Protein AF-A0A6I6DJ26-F1 (afdb_monomer)

Sequence (325 aa):
MIMKINNKRDLFLKYKLFILSIILINDLFINIDSVLAYSWYEFSSSMSRSFNKVDIFSFSNLFILILIILTIAFIIYFLRREAVRQNLEARQAYKEFLKQQRIKRLPQAVEGQKRNWFRLKTELDIQWIPSSLADKYNKKDYYKGCVINISGGGLLFRSNELVTANEVEFYIELDGELMHLNGEVVRVEEEQENDDKKYLVGVKFINIKEVQRDYIISWITKSQREEVSNNKEELNEESEDNNEKTNKIEEFTANQETTNEKEDQDNLFRAEPIHFTGFKKDEQIQLKLDREGENVTIKGEVINSQEDDYGNLTITINITNPRKQ

Nearest PDB structures (foldseek):
  5vx6-assembly2_B  TM=7.934E-01  e=1.433E-05  Bacillus subtilis subsp. subtilis str. 168
  4rt0-assembly1_A  TM=7.198E-01  e=3.413E-05  Pseudomonas aeruginosa PAO1
  5kgo-assembly2_A  TM=6.522E-01  e=2.475E-03  Klebsiella pneumoniae

Mean predicted aligned error: 20.31 Å

Structure (mmCIF, N/CA/C/O backbone):
data_AF-A0A6I6DJ26-F1
#
_entry.id   AF-A0A6I6DJ26-F1
#
loop_
_atom_site.group_PDB
_atom_site.id
_atom_site.type_symbol
_atom_site.label_atom_id
_atom_site.label_alt_id
_atom_site.label_comp_id
_atom_site.label_asym_id
_atom_site.label_entity_id
_atom_site.label_seq_id
_atom_site.pdbx_PDB_ins_code
_atom_site.Cartn_x
_atom_site.Cartn_y
_atom_site.Cartn_z
_atom_site.occupancy
_atom_site.B_iso_or_equiv
_atom_site.auth_seq_id
_atom_site.auth_comp_id
_atom_site.auth_asym_id
_atom_site.auth_atom_id
_atom_site.pdbx_PDB_model_num
ATOM 1 N N . MET A 1 1 ? 40.492 -11.025 -5.279 1.00 39.12 1 MET A N 1
ATOM 2 C CA . MET A 1 1 ? 41.546 -10.192 -5.898 1.00 39.12 1 MET A CA 1
ATOM 3 C C . MET A 1 1 ? 41.415 -10.331 -7.413 1.00 39.12 1 MET A C 1
ATOM 5 O O . MET A 1 1 ? 41.951 -11.267 -7.983 1.00 39.12 1 MET A O 1
ATOM 9 N N . ILE A 1 2 ? 40.570 -9.507 -8.041 1.00 41.12 2 ILE A N 1
ATOM 10 C CA . ILE A 1 2 ? 40.214 -9.633 -9.465 1.00 41.12 2 ILE A CA 1
ATOM 11 C C . ILE A 1 2 ? 41.031 -8.617 -10.262 1.00 41.12 2 ILE A C 1
ATOM 13 O O . ILE A 1 2 ? 40.992 -7.416 -9.998 1.00 41.12 2 ILE A O 1
ATOM 17 N N . MET A 1 3 ? 41.804 -9.140 -11.209 1.00 39.12 3 MET A N 1
ATOM 18 C CA . MET A 1 3 ? 42.760 -8.422 -12.040 1.00 39.12 3 MET A CA 1
ATOM 19 C C . MET A 1 3 ? 42.011 -7.521 -13.038 1.00 39.12 3 MET A C 1
ATOM 21 O O . MET A 1 3 ? 41.439 -7.989 -14.020 1.00 39.12 3 MET A O 1
ATOM 25 N N . LYS A 1 4 ? 41.998 -6.210 -12.776 1.00 47.84 4 LYS A N 1
ATOM 26 C CA . LYS A 1 4 ? 41.500 -5.167 -13.688 1.00 47.84 4 LYS A CA 1
ATOM 27 C C . LYS A 1 4 ? 42.539 -4.977 -14.803 1.00 47.84 4 LYS A C 1
ATOM 29 O O . LYS A 1 4 ? 43.384 -4.087 -14.739 1.00 47.84 4 LYS A O 1
ATOM 34 N N . ILE A 1 5 ? 42.547 -5.878 -15.786 1.00 51.16 5 ILE A N 1
ATOM 35 C CA . ILE A 1 5 ? 43.464 -5.784 -16.927 1.00 51.16 5 ILE A CA 1
ATOM 36 C C . ILE A 1 5 ? 43.051 -4.593 -17.803 1.00 51.16 5 ILE A C 1
ATOM 38 O O . ILE A 1 5 ? 41.882 -4.325 -18.074 1.00 51.16 5 ILE A O 1
ATOM 42 N N . ASN A 1 6 ? 44.069 -3.820 -18.150 1.00 56.50 6 ASN A N 1
ATOM 43 C CA . ASN A 1 6 ? 44.033 -2.424 -18.541 1.00 56.50 6 ASN A CA 1
ATOM 44 C C . ASN A 1 6 ? 43.509 -2.235 -19.984 1.00 56.50 6 ASN A C 1
ATOM 46 O O . ASN A 1 6 ? 44.287 -2.110 -20.928 1.00 56.50 6 ASN A O 1
ATOM 50 N N . ASN A 1 7 ? 42.181 -2.181 -20.145 1.00 61.00 7 ASN A N 1
ATOM 51 C CA . ASN A 1 7 ? 41.477 -2.001 -21.430 1.00 61.00 7 ASN A CA 1
ATOM 52 C C . ASN A 1 7 ? 41.767 -0.643 -22.121 1.00 61.00 7 ASN A C 1
ATOM 54 O O . ASN A 1 7 ? 41.488 -0.449 -23.301 1.00 61.00 7 ASN A O 1
ATOM 58 N N . LYS A 1 8 ? 42.384 0.316 -21.414 1.00 64.81 8 LYS A N 1
ATOM 59 C CA . LYS A 1 8 ? 42.730 1.624 -21.993 1.00 64.81 8 LYS A CA 1
ATOM 60 C C . LYS A 1 8 ? 43.791 1.530 -23.095 1.00 64.81 8 LYS A C 1
ATOM 62 O O . LYS A 1 8 ? 43.763 2.335 -24.020 1.00 64.81 8 LYS A O 1
ATOM 67 N N . ARG A 1 9 ? 44.705 0.552 -23.029 1.00 70.94 9 ARG A N 1
ATOM 68 C CA . ARG A 1 9 ? 45.744 0.378 -24.060 1.00 70.94 9 ARG A CA 1
ATOM 69 C C . ARG A 1 9 ? 45.191 -0.191 -25.367 1.00 70.94 9 ARG A C 1
ATOM 71 O O . ARG A 1 9 ? 45.621 0.256 -26.425 1.00 70.94 9 ARG A O 1
ATOM 78 N N . ASP A 1 10 ? 44.221 -1.101 -25.297 1.00 75.06 10 ASP A N 1
ATOM 79 C CA . ASP A 1 10 ? 43.591 -1.687 -26.488 1.00 75.06 10 ASP A CA 1
ATOM 80 C C . ASP A 1 10 ? 42.675 -0.673 -27.195 1.00 75.06 10 ASP A C 1
ATOM 82 O O . ASP A 1 10 ? 42.717 -0.519 -28.415 1.00 75.06 10 ASP A O 1
ATOM 86 N N . LEU A 1 11 ? 41.935 0.128 -26.418 1.00 73.56 11 LEU A N 1
ATOM 87 C CA . LEU A 1 11 ? 41.121 1.222 -26.955 1.00 73.56 11 LEU A CA 1
ATOM 88 C C . LEU A 1 11 ? 41.979 2.283 -27.669 1.00 73.56 11 LEU A C 1
ATOM 90 O O . LEU A 1 11 ? 41.624 2.758 -28.746 1.00 73.56 11 LEU A O 1
ATOM 94 N N . PHE A 1 12 ? 43.141 2.619 -27.099 1.00 75.50 12 PHE A N 1
ATOM 95 C CA . PHE A 1 12 ? 44.068 3.588 -27.684 1.00 75.50 12 PHE A CA 1
ATOM 96 C C . PHE A 1 12 ? 44.714 3.080 -28.982 1.00 75.50 12 PHE A C 1
ATOM 98 O O . PHE A 1 12 ? 44.898 3.854 -29.923 1.00 75.50 12 PHE A O 1
ATOM 105 N N . LEU A 1 13 ? 45.024 1.779 -29.066 1.00 80.19 13 LEU A N 1
ATOM 106 C CA . LEU A 1 13 ? 45.569 1.173 -30.284 1.00 80.19 13 LEU A CA 1
ATOM 107 C C . LEU A 1 13 ? 44.531 1.159 -31.417 1.00 80.19 13 LEU A C 1
ATOM 109 O O . LEU A 1 13 ? 44.848 1.530 -32.546 1.00 80.19 13 LEU A O 1
ATOM 113 N N . LYS A 1 14 ? 43.279 0.802 -31.099 1.00 78.12 14 LYS A N 1
ATOM 114 C CA . LYS A 1 14 ? 42.151 0.821 -32.046 1.00 78.12 14 LYS A CA 1
ATOM 115 C C . LYS A 1 14 ? 41.868 2.231 -32.561 1.00 78.12 14 LYS A C 1
ATOM 117 O O . LYS A 1 14 ? 41.686 2.412 -33.761 1.00 78.12 14 LYS A O 1
ATOM 122 N N . TYR A 1 15 ? 41.918 3.233 -31.683 1.00 81.50 15 TYR A N 1
ATOM 123 C CA . TYR A 1 15 ? 41.747 4.635 -32.066 1.00 81.50 15 TYR A CA 1
ATOM 124 C C . TYR A 1 15 ? 42.868 5.128 -32.994 1.00 81.50 15 TYR A C 1
ATOM 126 O O . TYR A 1 15 ? 42.596 5.785 -33.997 1.00 81.50 15 TYR A O 1
ATOM 134 N N . LYS A 1 16 ? 44.127 4.748 -32.728 1.00 84.00 16 LYS A N 1
ATOM 135 C CA . LYS A 1 16 ? 45.255 5.072 -33.617 1.00 84.00 16 LYS A CA 1
ATOM 136 C C . LYS A 1 16 ? 45.132 4.418 -34.992 1.00 84.00 16 LYS A C 1
ATOM 138 O O . LYS A 1 16 ? 45.366 5.093 -35.987 1.00 84.00 16 LYS A O 1
ATOM 143 N N . LEU A 1 17 ? 44.751 3.142 -35.057 1.00 82.56 17 LEU A N 1
ATOM 144 C CA . LEU A 1 17 ? 44.537 2.446 -36.331 1.00 82.56 17 LEU A CA 1
ATOM 145 C C . LEU A 1 17 ? 43.376 3.059 -37.125 1.00 82.56 17 LEU A C 1
ATOM 147 O O . LEU A 1 17 ? 43.479 3.206 -38.339 1.00 82.56 17 LEU A O 1
ATOM 151 N N . PHE A 1 18 ? 42.312 3.481 -36.440 1.00 81.81 18 PHE A N 1
ATOM 152 C CA . PHE A 1 18 ? 41.184 4.164 -37.065 1.00 81.81 18 PHE A CA 1
ATOM 153 C C . PHE A 1 18 ? 41.586 5.524 -37.651 1.00 81.81 18 PHE A C 1
ATOM 155 O O . PHE A 1 18 ? 41.318 5.774 -38.824 1.00 81.81 18 PHE A O 1
ATOM 162 N N . ILE A 1 19 ? 42.310 6.359 -36.896 1.00 80.31 19 ILE A N 1
ATOM 163 C CA . ILE A 1 19 ? 42.839 7.633 -37.411 1.00 80.31 19 ILE A CA 1
ATOM 164 C C . ILE A 1 19 ? 43.766 7.394 -38.606 1.00 80.31 19 ILE A C 1
ATOM 166 O O . ILE A 1 19 ? 43.654 8.097 -39.603 1.00 80.31 19 ILE A O 1
ATOM 170 N N . LEU A 1 20 ? 44.639 6.384 -38.546 1.00 81.31 20 LEU A N 1
ATOM 171 C CA . LEU A 1 20 ? 45.543 6.071 -39.652 1.00 81.31 20 LEU A CA 1
ATOM 172 C C . LEU A 1 20 ? 44.771 5.636 -40.909 1.00 81.31 20 LEU A C 1
ATOM 174 O O . LEU A 1 20 ? 45.126 6.040 -42.011 1.00 81.31 20 LEU A O 1
ATOM 178 N N . SER A 1 21 ? 43.682 4.875 -40.745 1.00 79.50 21 SER A N 1
ATOM 179 C CA . SER A 1 21 ? 42.796 4.510 -41.855 1.00 79.50 21 SER A CA 1
ATOM 180 C C . SER A 1 21 ? 42.062 5.719 -42.435 1.00 79.50 21 SER A C 1
ATOM 182 O O . SER A 1 21 ? 41.965 5.830 -43.650 1.00 79.50 21 SER A O 1
ATOM 184 N N . ILE A 1 22 ? 41.622 6.663 -41.593 1.00 73.94 22 ILE A N 1
ATOM 185 C CA . ILE A 1 22 ? 40.993 7.904 -42.054 1.00 73.94 22 ILE A CA 1
ATOM 186 C C . ILE A 1 22 ? 42.003 8.760 -42.806 1.00 73.94 22 ILE A C 1
ATOM 188 O O . ILE A 1 22 ? 41.647 9.277 -43.850 1.00 73.94 22 ILE A O 1
ATOM 192 N N . ILE A 1 23 ? 43.245 8.890 -42.333 1.00 76.94 23 ILE A N 1
ATOM 193 C CA . ILE A 1 23 ? 44.285 9.663 -43.029 1.00 76.94 23 ILE A CA 1
ATOM 194 C C . ILE A 1 23 ? 44.605 9.027 -44.386 1.00 76.94 23 ILE A C 1
ATOM 196 O O . ILE A 1 23 ? 44.619 9.731 -45.388 1.00 76.94 23 ILE A O 1
ATOM 200 N N . LEU A 1 24 ? 44.756 7.699 -44.449 1.00 74.62 24 LEU A N 1
ATOM 201 C CA . LEU A 1 24 ? 44.971 6.988 -45.715 1.00 74.62 24 LEU A CA 1
ATOM 202 C C . LEU A 1 24 ? 43.787 7.131 -46.680 1.00 74.62 24 LEU A C 1
ATOM 204 O O . LEU A 1 24 ? 43.987 7.248 -47.885 1.00 74.62 24 LEU A O 1
ATOM 208 N N . ILE A 1 25 ? 42.556 7.136 -46.162 1.00 70.56 25 ILE A N 1
ATOM 209 C CA . ILE A 1 25 ? 41.350 7.388 -46.955 1.00 70.56 25 ILE A CA 1
ATOM 210 C C . ILE A 1 25 ? 41.308 8.858 -47.390 1.00 70.56 25 ILE A C 1
ATOM 212 O O . ILE A 1 25 ? 41.000 9.129 -48.539 1.00 70.56 25 ILE A O 1
ATOM 216 N N . ASN A 1 26 ? 41.660 9.814 -46.534 1.00 67.00 26 ASN A N 1
ATOM 217 C CA . ASN A 1 26 ? 41.593 11.238 -46.853 1.00 67.00 26 ASN A CA 1
ATOM 218 C C . ASN A 1 26 ? 42.675 11.652 -47.862 1.00 67.00 26 ASN A C 1
ATOM 220 O O . ASN A 1 26 ? 42.378 12.420 -48.763 1.00 67.00 26 ASN A O 1
ATOM 224 N N . ASP A 1 27 ? 43.878 11.076 -47.812 1.00 66.25 27 ASP A N 1
ATOM 225 C CA . ASP A 1 27 ? 44.889 11.260 -48.869 1.00 66.25 27 ASP A CA 1
ATOM 226 C C . ASP A 1 27 ? 44.443 10.645 -50.207 1.00 66.25 27 ASP A C 1
ATOM 228 O O . ASP A 1 27 ? 44.782 11.154 -51.282 1.00 66.25 27 ASP A O 1
ATOM 232 N N . LEU A 1 28 ? 43.623 9.587 -50.154 1.00 62.88 28 LEU A N 1
ATOM 233 C CA . LEU A 1 28 ? 42.937 9.055 -51.328 1.00 62.88 28 LEU A CA 1
ATOM 234 C C . LEU A 1 28 ? 41.843 10.026 -51.812 1.00 62.88 28 LEU A C 1
ATOM 236 O O . LEU A 1 28 ? 41.725 10.240 -53.011 1.00 62.88 28 LEU A O 1
ATOM 240 N N . PHE A 1 29 ? 41.076 10.638 -50.901 1.00 56.69 29 PHE A N 1
ATOM 241 C CA . PHE A 1 29 ? 39.917 11.486 -51.212 1.00 56.69 29 PHE A CA 1
ATOM 242 C C . PHE A 1 29 ? 40.253 12.942 -51.587 1.00 56.69 29 PHE A C 1
ATOM 244 O O . PHE A 1 29 ? 39.582 13.523 -52.436 1.00 56.69 29 PHE A O 1
ATOM 251 N N . ILE A 1 30 ? 41.326 13.525 -51.055 1.00 56.94 30 ILE A N 1
ATOM 252 C CA . ILE A 1 30 ? 41.768 14.892 -51.386 1.00 56.94 30 ILE A CA 1
ATOM 253 C C . ILE A 1 30 ? 42.298 14.965 -52.832 1.00 56.94 30 ILE A C 1
ATOM 255 O O . ILE A 1 30 ? 42.229 16.014 -53.467 1.00 56.94 30 ILE A O 1
ATOM 259 N N . ASN A 1 31 ? 42.729 13.835 -53.404 1.00 54.38 31 ASN A N 1
ATOM 260 C CA . ASN A 1 31 ? 43.007 13.711 -54.840 1.00 54.38 31 ASN A CA 1
ATOM 261 C C . ASN A 1 31 ? 41.785 13.302 -55.679 1.00 54.38 31 ASN A C 1
ATOM 263 O O . ASN A 1 31 ? 41.865 13.281 -56.902 1.00 54.38 31 ASN A O 1
ATOM 267 N N . ILE A 1 32 ? 40.657 12.958 -55.057 1.00 54.34 32 ILE A N 1
ATOM 268 C CA . ILE A 1 32 ? 39.459 12.475 -55.748 1.00 54.34 32 ILE A CA 1
ATOM 269 C C . ILE A 1 32 ? 38.572 13.639 -56.192 1.00 54.34 32 ILE A C 1
ATOM 271 O O . ILE A 1 32 ? 38.007 13.540 -57.268 1.00 54.34 32 ILE A O 1
ATOM 275 N N . ASP A 1 33 ? 38.499 14.776 -55.497 1.00 54.50 33 ASP A N 1
ATOM 276 C CA . ASP A 1 33 ? 37.614 15.874 -55.939 1.00 54.50 33 ASP A CA 1
ATOM 277 C C . ASP A 1 33 ? 38.071 16.549 -57.250 1.00 54.50 33 ASP A C 1
ATOM 279 O O . ASP A 1 33 ? 37.245 16.916 -58.088 1.00 54.50 33 ASP A O 1
ATOM 283 N N . SER A 1 34 ? 39.382 16.629 -57.502 1.00 55.88 34 SER A N 1
ATOM 284 C CA . SER A 1 34 ? 39.931 17.097 -58.786 1.00 55.88 34 SER A CA 1
ATOM 285 C C . SER A 1 34 ? 39.928 16.014 -59.878 1.00 55.88 34 SER A C 1
ATOM 287 O O . SER A 1 34 ? 39.887 16.342 -61.065 1.00 55.88 34 SER A O 1
ATOM 289 N N . VAL A 1 35 ? 39.889 14.728 -59.504 1.00 53.53 35 VAL A N 1
ATOM 290 C CA . VAL A 1 35 ? 39.820 13.579 -60.428 1.00 53.53 35 VAL A CA 1
ATOM 291 C C . VAL A 1 35 ? 38.373 13.156 -60.740 1.00 53.53 35 VAL A C 1
ATOM 293 O O . VAL A 1 35 ? 38.109 12.647 -61.823 1.00 53.53 35 VAL A O 1
ATOM 296 N N . LEU A 1 36 ? 37.388 13.392 -59.870 1.00 53.72 36 LEU A N 1
ATOM 297 C CA . LEU A 1 36 ? 35.983 13.004 -60.073 1.00 53.72 36 LEU A CA 1
ATOM 298 C C . LEU A 1 36 ? 35.230 13.944 -61.011 1.00 53.72 36 LEU A C 1
ATOM 300 O O . LEU A 1 36 ? 34.408 13.476 -61.800 1.00 53.72 36 LEU A O 1
ATOM 304 N N . ALA A 1 37 ? 35.539 15.242 -60.984 1.00 55.75 37 ALA A N 1
ATOM 305 C CA . ALA A 1 37 ? 34.934 16.200 -61.908 1.00 55.75 37 ALA A CA 1
ATOM 306 C C . ALA A 1 37 ? 35.407 15.978 -63.359 1.00 55.75 37 ALA A C 1
ATOM 308 O O . ALA A 1 37 ? 34.611 16.103 -64.289 1.00 55.75 37 ALA A O 1
ATOM 309 N N . TYR A 1 38 ? 36.669 15.569 -63.552 1.00 53.88 38 TYR A N 1
ATOM 310 C CA . TYR A 1 38 ? 37.190 15.146 -64.858 1.00 53.88 38 TYR A CA 1
ATOM 311 C C . TYR A 1 38 ? 36.801 13.699 -65.215 1.00 53.88 38 TYR A C 1
ATOM 313 O O . TYR A 1 38 ? 36.563 13.404 -66.385 1.00 53.88 38 TYR A O 1
ATOM 321 N N . SER A 1 39 ? 36.642 12.801 -64.235 1.00 66.06 39 SER A N 1
ATOM 322 C CA . SER A 1 39 ? 36.359 11.394 -64.525 1.00 66.06 39 SER A CA 1
ATOM 323 C C . SER A 1 39 ? 34.893 11.077 -64.764 1.00 66.06 39 SER A C 1
ATOM 325 O O . SER A 1 39 ? 34.663 10.139 -65.501 1.00 66.06 39 SER A O 1
ATOM 327 N N . TRP A 1 40 ? 33.882 11.797 -64.255 1.00 74.50 40 TRP A N 1
ATOM 328 C CA . TRP A 1 40 ? 32.495 11.362 -64.514 1.00 74.50 40 TRP A CA 1
ATOM 329 C C . TRP A 1 40 ? 32.084 11.505 -65.985 1.00 74.50 40 TRP A C 1
ATOM 331 O O . TRP A 1 40 ? 31.429 10.616 -66.529 1.00 74.50 40 TRP A O 1
ATOM 341 N N . TYR A 1 41 ? 32.483 12.580 -66.669 1.00 77.81 41 TYR A N 1
ATOM 342 C CA . TYR A 1 41 ? 32.214 12.731 -68.104 1.00 77.81 41 TYR A CA 1
ATOM 343 C C . TYR A 1 41 ? 33.030 11.733 -68.940 1.00 77.81 41 TYR A C 1
ATOM 345 O O . TYR A 1 41 ? 32.486 11.094 -69.839 1.00 77.81 41 TYR A O 1
ATOM 353 N N . GLU A 1 42 ? 34.308 11.516 -68.624 1.00 73.06 42 GLU A N 1
ATOM 354 C CA . GLU A 1 42 ? 35.144 10.519 -69.311 1.00 73.06 42 GLU A CA 1
ATOM 355 C C . GLU A 1 42 ? 34.721 9.076 -69.002 1.00 73.06 42 GLU A C 1
ATOM 357 O O . GLU A 1 42 ? 34.704 8.225 -69.885 1.00 73.06 42 GLU A O 1
ATOM 362 N N . PHE A 1 43 ? 34.293 8.795 -67.777 1.00 73.19 43 PHE A N 1
ATOM 363 C CA . PHE A 1 43 ? 33.755 7.514 -67.334 1.00 73.19 43 PHE A CA 1
ATOM 364 C C . PHE A 1 43 ? 32.395 7.248 -67.964 1.00 73.19 43 PHE A C 1
ATOM 366 O O . PHE A 1 43 ? 32.210 6.198 -68.557 1.00 73.19 43 PHE A O 1
ATOM 373 N N . SER A 1 44 ? 31.449 8.188 -67.906 1.00 79.25 44 SER A N 1
ATOM 374 C CA . SER A 1 44 ? 30.127 8.016 -68.524 1.00 79.25 44 SER A CA 1
ATOM 375 C C . SER A 1 44 ? 30.209 7.955 -70.049 1.00 79.25 44 SER A C 1
ATOM 377 O O . SER A 1 44 ? 29.500 7.156 -70.658 1.00 79.25 44 SER A O 1
ATOM 379 N N . SER A 1 45 ? 31.104 8.722 -70.684 1.00 77.12 45 SER A N 1
ATOM 380 C CA . SER A 1 45 ? 31.316 8.658 -72.134 1.00 77.12 45 SER A CA 1
ATOM 381 C C . SER A 1 45 ? 32.113 7.424 -72.563 1.00 77.12 45 SER A C 1
ATOM 383 O O . SER A 1 45 ? 31.786 6.845 -73.596 1.00 77.12 45 SER A O 1
ATOM 385 N N . SER A 1 46 ? 33.099 6.957 -71.788 1.00 69.25 46 SER A N 1
ATOM 386 C CA . SER A 1 46 ? 33.787 5.681 -72.045 1.00 69.25 46 SER A CA 1
ATOM 387 C C . SER A 1 46 ? 32.886 4.481 -71.763 1.00 69.25 46 SER A C 1
ATOM 389 O O . SER A 1 46 ? 32.899 3.543 -72.554 1.00 69.25 46 SER A O 1
ATOM 391 N N . MET A 1 47 ? 32.037 4.534 -70.732 1.00 72.38 47 MET A N 1
ATOM 392 C CA . MET A 1 47 ? 30.952 3.579 -70.493 1.00 72.38 47 MET A CA 1
ATOM 393 C C . MET A 1 47 ? 29.979 3.591 -71.665 1.00 72.38 47 MET A C 1
ATOM 395 O O . MET A 1 47 ? 29.751 2.546 -72.249 1.00 72.38 47 MET A O 1
ATOM 399 N N . SER A 1 48 ? 29.470 4.750 -72.090 1.00 74.81 48 SER A N 1
ATOM 400 C CA . SER A 1 48 ? 28.547 4.872 -73.230 1.00 74.81 48 SER A CA 1
ATOM 401 C C . SER A 1 48 ? 29.159 4.363 -74.544 1.00 74.81 48 SER A C 1
ATOM 403 O O . SER A 1 48 ? 28.525 3.609 -75.279 1.00 74.81 48 SER A O 1
ATOM 405 N N . ARG A 1 49 ? 30.433 4.679 -74.824 1.00 72.94 49 ARG A N 1
ATOM 406 C CA . ARG A 1 49 ? 31.162 4.137 -75.987 1.00 72.94 49 ARG A CA 1
ATOM 407 C C . ARG A 1 49 ? 31.420 2.639 -75.868 1.00 72.94 49 ARG A C 1
ATOM 409 O O . ARG A 1 49 ? 31.357 1.945 -76.879 1.00 72.94 49 ARG A O 1
ATOM 416 N N . SER A 1 50 ? 31.701 2.146 -74.664 1.00 65.25 50 SER A N 1
ATOM 417 C CA . SER A 1 50 ? 31.852 0.714 -74.411 1.00 65.25 50 SER A CA 1
ATOM 418 C C . SER A 1 50 ? 30.516 0.008 -74.616 1.00 65.25 50 SER A C 1
ATOM 420 O O . SER A 1 50 ? 30.499 -0.982 -75.330 1.00 65.25 50 SER A O 1
ATOM 422 N N . PHE A 1 51 ? 29.406 0.581 -74.130 1.00 67.00 51 PHE A N 1
ATOM 423 C CA . PHE A 1 51 ? 28.028 0.095 -74.274 1.00 67.00 51 PHE A CA 1
ATOM 424 C C . PHE A 1 51 ? 27.431 0.215 -75.688 1.00 67.00 51 PHE A C 1
ATOM 426 O O . PHE A 1 51 ? 26.427 -0.431 -75.973 1.00 67.00 51 PHE A O 1
ATOM 433 N N . ASN A 1 52 ? 28.053 0.973 -76.595 1.00 70.44 52 ASN A N 1
ATOM 434 C CA . ASN A 1 52 ? 27.643 1.058 -78.004 1.00 70.44 52 ASN A CA 1
ATOM 435 C C . ASN A 1 52 ? 28.400 0.092 -78.939 1.00 70.44 52 ASN A C 1
ATOM 437 O O . ASN A 1 52 ? 28.067 0.012 -80.121 1.00 70.44 52 ASN A O 1
ATOM 441 N N . LYS A 1 53 ? 29.412 -0.650 -78.460 1.00 65.88 53 LYS A N 1
ATOM 442 C CA . LYS A 1 53 ? 30.088 -1.688 -79.264 1.00 65.88 53 LYS A CA 1
ATOM 443 C C . LYS A 1 53 ? 29.378 -3.033 -79.107 1.00 65.88 53 LYS A C 1
ATOM 445 O O . LYS A 1 53 ? 29.262 -3.527 -78.000 1.00 65.88 53 LYS A O 1
ATOM 450 N N . VAL A 1 54 ? 28.988 -3.654 -80.219 1.00 61.28 54 VAL A N 1
ATOM 451 C CA . VAL A 1 54 ? 28.094 -4.832 -80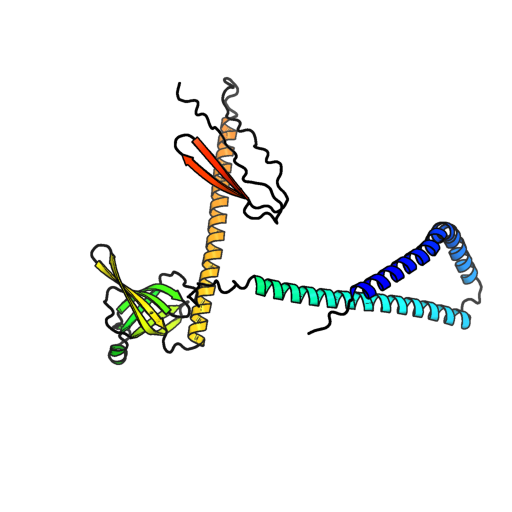.354 1.00 61.28 54 VAL A CA 1
ATOM 452 C C . VAL A 1 54 ? 28.451 -6.086 -79.505 1.00 61.28 54 VAL A C 1
ATOM 454 O O . VAL A 1 54 ? 27.632 -6.991 -79.406 1.00 61.28 54 VAL A O 1
ATOM 457 N N . ASP A 1 55 ? 29.576 -6.116 -78.779 1.00 65.69 55 ASP A N 1
ATOM 458 C CA . ASP A 1 55 ? 30.062 -7.278 -78.009 1.00 65.69 55 ASP A CA 1
ATOM 459 C C . ASP A 1 55 ? 30.077 -7.113 -76.466 1.00 65.69 55 ASP A C 1
ATOM 461 O O . ASP A 1 55 ? 30.703 -7.910 -75.758 1.00 65.69 55 ASP A O 1
ATOM 465 N N . ILE A 1 56 ? 29.400 -6.112 -75.879 1.00 61.31 56 ILE A N 1
ATOM 466 C CA . ILE A 1 56 ? 29.412 -5.929 -74.402 1.00 61.31 56 ILE A CA 1
ATOM 467 C C . ILE A 1 56 ? 28.816 -7.123 -73.658 1.00 61.31 56 ILE A C 1
ATOM 469 O O . ILE A 1 56 ? 29.264 -7.444 -72.559 1.00 61.31 56 ILE A O 1
ATOM 473 N N . PHE A 1 57 ? 27.858 -7.816 -74.269 1.00 62.56 57 PHE A N 1
ATOM 474 C CA . PHE A 1 57 ? 27.224 -9.005 -73.701 1.00 62.56 57 PHE A CA 1
ATOM 475 C C . PHE A 1 57 ? 28.030 -10.289 -73.917 1.00 62.56 57 PHE A C 1
ATOM 477 O O . PHE A 1 57 ? 27.479 -11.387 -73.836 1.00 62.56 57 PHE A O 1
ATOM 484 N N . SER A 1 58 ? 29.340 -10.187 -74.162 1.00 77.88 58 SER A N 1
ATOM 485 C CA . SER A 1 58 ? 30.200 -11.357 -74.032 1.00 77.88 58 SER A CA 1
ATOM 486 C C . SER A 1 58 ? 30.084 -11.930 -72.612 1.00 77.88 58 SER A C 1
ATOM 488 O O . SER A 1 58 ? 30.004 -11.204 -71.615 1.00 77.88 58 SER A O 1
ATOM 490 N N . PHE A 1 59 ? 30.063 -13.257 -72.519 1.00 76.56 59 PHE A N 1
ATOM 491 C CA . PHE A 1 59 ? 29.848 -13.974 -71.261 1.00 76.56 59 PHE A CA 1
ATOM 492 C C . PHE A 1 59 ? 30.852 -13.560 -70.165 1.00 76.56 59 PHE A C 1
ATOM 494 O O . PHE A 1 59 ? 30.494 -13.447 -68.993 1.00 76.56 59 PHE A O 1
ATOM 501 N N . SER A 1 60 ? 32.091 -13.243 -70.556 1.00 81.94 60 SER A N 1
ATOM 502 C CA . SER A 1 60 ? 33.155 -12.781 -69.658 1.00 81.94 60 SER A CA 1
ATOM 503 C C . SER A 1 60 ? 32.844 -11.434 -68.999 1.00 81.94 60 SER A C 1
ATOM 505 O O . SER A 1 60 ? 33.051 -11.273 -67.798 1.00 81.94 60 SER A O 1
ATOM 507 N N . ASN A 1 61 ? 32.305 -10.474 -69.753 1.00 78.38 61 ASN A N 1
ATOM 508 C CA . ASN A 1 61 ? 31.975 -9.148 -69.223 1.00 78.38 61 ASN A CA 1
ATOM 509 C C . ASN A 1 61 ? 30.768 -9.204 -68.280 1.00 78.38 61 ASN A C 1
ATOM 511 O O . ASN A 1 61 ? 30.750 -8.536 -67.244 1.00 78.38 61 ASN A O 1
ATOM 515 N N . LEU A 1 62 ? 29.784 -10.049 -68.600 1.00 82.62 62 LEU A N 1
ATOM 516 C CA . LEU A 1 62 ? 28.617 -10.277 -67.749 1.00 82.62 62 LEU A CA 1
ATOM 517 C C . LEU A 1 62 ? 29.016 -10.904 -66.405 1.00 82.62 62 LEU A C 1
ATOM 519 O O . LEU A 1 62 ? 28.514 -10.494 -65.359 1.00 82.62 62 LEU A O 1
ATOM 523 N N . PHE A 1 63 ? 29.971 -11.836 -66.415 1.00 81.44 63 PHE A N 1
ATOM 524 C CA . PHE A 1 63 ? 30.499 -12.435 -65.191 1.00 81.44 63 PHE A CA 1
ATOM 525 C C . PHE A 1 63 ? 31.189 -11.405 -64.282 1.00 81.44 63 PHE A C 1
ATOM 527 O O . PHE A 1 63 ? 30.948 -11.385 -63.075 1.00 81.44 63 PHE A O 1
ATOM 534 N N . ILE A 1 64 ? 31.993 -10.503 -64.856 1.00 84.06 64 ILE A N 1
ATOM 535 C CA . ILE A 1 64 ? 32.656 -9.426 -64.104 1.00 84.06 64 ILE A CA 1
ATOM 536 C C . ILE A 1 64 ? 31.622 -8.482 -63.473 1.00 84.06 64 ILE A C 1
ATOM 538 O O . ILE A 1 64 ? 31.747 -8.128 -62.301 1.00 84.06 64 ILE A O 1
ATOM 542 N N . LEU A 1 65 ? 30.570 -8.114 -64.209 1.00 83.62 65 LEU A N 1
ATOM 543 C CA . LEU A 1 65 ? 29.502 -7.255 -63.692 1.00 83.62 65 LEU A CA 1
ATOM 544 C C . LEU A 1 65 ? 28.742 -7.914 -62.530 1.00 83.62 65 LEU A C 1
ATOM 546 O O . LEU A 1 65 ? 28.480 -7.260 -61.520 1.00 83.62 65 LEU A O 1
ATOM 550 N N . ILE A 1 66 ? 28.449 -9.215 -62.626 1.00 89.31 66 ILE A N 1
ATOM 551 C CA . ILE A 1 66 ? 27.838 -9.974 -61.524 1.00 89.31 66 ILE A CA 1
ATOM 552 C C . ILE A 1 66 ? 28.755 -9.982 -60.296 1.00 89.31 66 ILE A C 1
ATOM 554 O O . ILE A 1 66 ? 28.274 -9.756 -59.185 1.00 89.31 66 ILE A O 1
ATOM 558 N N . LEU A 1 67 ? 30.066 -10.183 -60.474 1.00 88.12 67 LEU A N 1
ATOM 559 C CA . LEU A 1 67 ? 31.020 -10.129 -59.363 1.00 88.12 67 LEU A CA 1
ATOM 560 C C . LEU A 1 67 ? 31.027 -8.757 -58.679 1.00 88.12 67 LEU A C 1
ATOM 562 O O . LEU A 1 67 ? 31.022 -8.703 -57.452 1.00 88.12 67 LEU A O 1
ATOM 566 N N . ILE A 1 68 ? 30.974 -7.661 -59.440 1.00 89.31 68 ILE A N 1
ATOM 567 C CA . ILE A 1 68 ? 30.906 -6.301 -58.881 1.00 89.31 68 ILE A CA 1
ATOM 568 C C . ILE A 1 68 ? 29.602 -6.087 -58.095 1.00 89.31 68 ILE A C 1
ATOM 570 O O . ILE A 1 68 ? 29.617 -5.535 -56.997 1.00 89.31 68 ILE A O 1
ATOM 574 N N . ILE A 1 69 ? 28.461 -6.554 -58.606 1.00 93.62 69 ILE A N 1
ATOM 575 C CA . ILE A 1 69 ? 27.185 -6.442 -57.880 1.00 93.62 69 ILE A CA 1
ATOM 576 C C . ILE A 1 69 ? 27.226 -7.254 -56.579 1.00 93.62 69 ILE A C 1
ATOM 578 O O . ILE A 1 69 ? 26.768 -6.777 -55.538 1.00 93.62 69 ILE A O 1
ATOM 582 N N . LEU A 1 70 ? 27.810 -8.455 -56.608 1.00 94.50 70 LEU A N 1
ATOM 583 C CA . LEU A 1 70 ? 27.950 -9.302 -55.424 1.00 94.50 70 LEU A CA 1
ATOM 584 C C . LEU A 1 70 ? 28.873 -8.683 -54.370 1.00 94.50 70 LEU A C 1
ATOM 586 O O . LEU A 1 70 ? 28.555 -8.756 -53.182 1.00 94.50 70 LEU A O 1
ATOM 590 N N . THR A 1 71 ? 29.975 -8.037 -54.766 1.00 92.12 71 THR A N 1
ATOM 591 C CA . THR A 1 71 ? 30.863 -7.357 -53.810 1.00 92.12 71 THR A CA 1
ATOM 592 C C . THR A 1 71 ? 30.175 -6.156 -53.167 1.00 92.12 71 THR A C 1
ATOM 594 O O . THR A 1 71 ? 30.241 -6.006 -51.947 1.00 92.12 71 THR A O 1
ATOM 597 N N . ILE A 1 72 ? 29.433 -5.356 -53.939 1.00 94.12 72 ILE A N 1
ATOM 598 C CA . ILE A 1 72 ? 28.641 -4.236 -53.406 1.00 94.12 72 ILE A CA 1
ATOM 599 C C . ILE A 1 72 ? 27.568 -4.746 -52.433 1.00 94.12 72 ILE A C 1
ATOM 601 O O . ILE A 1 72 ? 27.440 -4.226 -51.322 1.00 94.12 72 ILE A O 1
ATOM 605 N N . ALA A 1 73 ? 26.828 -5.795 -52.802 1.00 94.88 73 ALA A N 1
ATOM 606 C CA . ALA A 1 73 ? 25.815 -6.396 -51.936 1.00 94.88 73 ALA A CA 1
ATOM 607 C C . ALA A 1 73 ? 26.423 -6.940 -50.631 1.00 94.88 73 ALA A C 1
ATOM 609 O O . ALA A 1 73 ? 25.849 -6.755 -49.554 1.00 94.88 73 ALA A O 1
ATOM 610 N N . PHE A 1 74 ? 27.608 -7.553 -50.708 1.00 96.38 74 PHE A N 1
ATOM 611 C CA . PHE A 1 74 ? 28.343 -8.046 -49.546 1.00 96.38 74 PHE A CA 1
ATOM 612 C C . PHE A 1 74 ? 28.767 -6.911 -48.603 1.00 96.38 74 PHE A C 1
ATOM 614 O O . PHE A 1 74 ? 28.599 -7.030 -47.387 1.00 96.38 74 PHE A O 1
ATOM 621 N N . ILE A 1 75 ? 29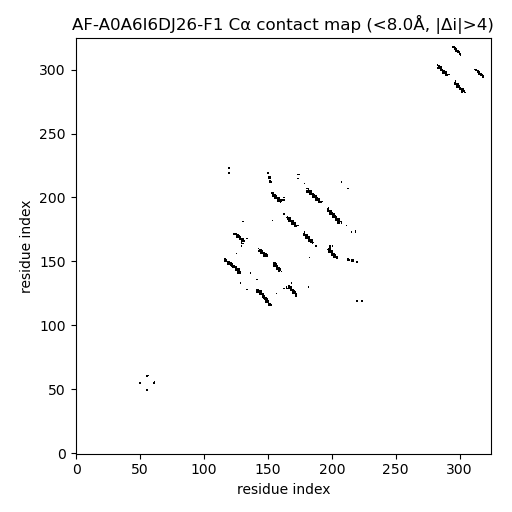.239 -5.785 -49.147 1.00 94.50 75 ILE A N 1
ATOM 622 C CA . ILE A 1 75 ? 29.590 -4.592 -48.362 1.00 94.50 75 ILE A CA 1
ATOM 623 C C . ILE A 1 75 ? 28.350 -4.032 -47.651 1.00 94.50 75 ILE A C 1
ATOM 625 O O . ILE A 1 75 ? 28.389 -3.804 -46.441 1.00 94.50 75 ILE A O 1
ATOM 629 N N . ILE A 1 76 ? 27.222 -3.873 -48.356 1.00 95.69 76 ILE A N 1
ATOM 630 C CA . ILE A 1 76 ? 25.963 -3.386 -47.761 1.00 95.69 76 ILE A CA 1
ATOM 631 C C . ILE A 1 76 ? 25.485 -4.325 -46.647 1.00 95.69 76 ILE A C 1
ATOM 633 O O . ILE A 1 76 ? 25.075 -3.867 -45.577 1.00 95.69 76 ILE A O 1
ATOM 637 N N . TYR A 1 77 ? 25.552 -5.638 -46.878 1.00 97.00 77 TYR A N 1
ATOM 638 C CA . TYR A 1 77 ? 25.210 -6.642 -45.875 1.00 97.00 77 TYR A CA 1
ATOM 639 C C . TYR A 1 77 ? 26.085 -6.510 -44.623 1.00 97.00 77 TYR A C 1
ATOM 641 O O . TYR A 1 77 ? 25.565 -6.521 -43.505 1.00 97.00 77 TYR A O 1
ATOM 649 N N . PHE A 1 78 ? 27.396 -6.331 -44.797 1.00 95.06 78 PHE A N 1
ATOM 650 C CA . PHE A 1 78 ? 28.333 -6.180 -43.688 1.00 95.06 78 PHE A CA 1
ATOM 651 C C . PHE A 1 78 ? 28.060 -4.910 -42.869 1.00 95.06 78 PHE A C 1
ATOM 653 O O . PHE A 1 78 ? 27.952 -4.984 -41.644 1.00 95.06 78 PHE A O 1
ATOM 660 N N . LEU A 1 79 ? 27.843 -3.769 -43.533 1.00 89.88 79 LEU A N 1
ATOM 661 C CA . LEU A 1 79 ? 27.498 -2.507 -42.867 1.00 89.88 79 LEU A CA 1
ATOM 662 C C . LEU A 1 79 ? 26.179 -2.609 -42.090 1.00 89.88 79 LEU A C 1
ATOM 664 O O . LEU A 1 79 ? 26.101 -2.195 -40.932 1.00 89.88 79 LEU A O 1
ATOM 668 N N . ARG A 1 80 ? 25.143 -3.218 -42.688 1.00 93.12 80 ARG A N 1
ATOM 669 C CA . ARG A 1 80 ? 23.862 -3.447 -42.000 1.00 93.12 80 ARG A CA 1
ATOM 670 C C . ARG A 1 80 ? 24.021 -4.359 -40.790 1.00 93.12 80 ARG A C 1
ATOM 672 O O . ARG A 1 80 ? 23.419 -4.096 -39.751 1.00 93.12 80 ARG A O 1
ATOM 679 N N . ARG A 1 81 ? 24.825 -5.418 -40.906 1.00 92.75 81 ARG A N 1
ATOM 680 C CA . ARG A 1 81 ? 25.068 -6.363 -39.812 1.00 92.75 81 ARG A CA 1
ATOM 681 C C . ARG A 1 81 ? 25.696 -5.674 -38.600 1.00 92.75 81 ARG A C 1
ATOM 683 O O . ARG A 1 81 ? 25.279 -5.950 -37.475 1.00 92.75 81 ARG A O 1
ATOM 690 N N . GLU A 1 82 ? 26.642 -4.767 -38.822 1.00 87.75 82 GLU A N 1
ATOM 691 C CA . GLU A 1 82 ? 27.298 -4.040 -37.734 1.00 87.75 82 GLU A CA 1
ATOM 692 C C . GLU A 1 82 ? 26.373 -2.990 -37.096 1.00 87.75 82 GLU A C 1
ATOM 694 O O . GLU A 1 82 ? 26.275 -2.911 -35.871 1.00 87.75 82 GLU A O 1
ATOM 699 N N . ALA A 1 83 ? 25.585 -2.272 -37.903 1.00 87.50 83 ALA A N 1
ATOM 700 C CA . ALA A 1 83 ? 24.583 -1.334 -37.393 1.00 87.50 83 ALA A CA 1
ATOM 701 C C . ALA A 1 83 ? 23.520 -2.027 -36.516 1.00 87.50 83 ALA A C 1
ATOM 703 O O . ALA A 1 83 ? 23.095 -1.492 -35.490 1.00 87.50 83 ALA A O 1
ATOM 704 N N . VAL A 1 84 ? 23.090 -3.241 -36.879 1.00 92.12 84 VAL A N 1
ATOM 705 C CA . VAL A 1 84 ? 22.147 -4.025 -36.061 1.00 92.12 84 VAL A CA 1
ATOM 706 C C . VAL A 1 84 ? 22.767 -4.417 -34.718 1.00 92.12 84 VAL A C 1
ATOM 708 O O . VAL A 1 84 ? 22.085 -4.336 -33.696 1.00 92.12 84 VAL A O 1
ATOM 711 N N . ARG A 1 85 ? 24.052 -4.794 -34.692 1.00 87.19 85 ARG A N 1
ATOM 712 C CA . ARG A 1 85 ? 24.758 -5.126 -33.443 1.00 87.19 85 ARG A CA 1
ATOM 713 C C . ARG A 1 85 ? 24.809 -3.942 -32.481 1.00 87.19 85 ARG A C 1
ATOM 715 O O . ARG A 1 85 ? 24.397 -4.095 -31.334 1.00 87.19 85 ARG A O 1
ATOM 722 N N . GLN A 1 86 ? 25.191 -2.760 -32.963 1.00 86.00 86 GLN A N 1
ATOM 723 C CA . GLN A 1 86 ? 25.240 -1.548 -32.134 1.00 86.00 86 GLN A CA 1
ATOM 724 C C . GLN A 1 86 ? 23.863 -1.185 -31.554 1.00 86.00 86 GLN A C 1
ATOM 726 O O . GLN A 1 86 ? 23.742 -0.840 -30.379 1.00 86.00 86 GLN A O 1
ATOM 731 N N . ASN A 1 87 ? 22.796 -1.340 -32.344 1.00 88.00 87 ASN A N 1
ATOM 732 C CA . ASN A 1 87 ? 21.430 -1.092 -31.879 1.00 88.00 87 ASN A CA 1
ATOM 733 C C . ASN A 1 87 ? 20.975 -2.071 -30.784 1.00 88.00 87 ASN A C 1
ATOM 735 O O . ASN A 1 87 ? 20.200 -1.696 -29.902 1.00 88.00 87 ASN A O 1
ATOM 739 N N . LEU A 1 88 ? 21.428 -3.326 -30.821 1.00 89.75 88 LEU A N 1
ATOM 740 C CA . LEU A 1 88 ? 21.108 -4.308 -29.782 1.00 89.75 88 LEU A CA 1
ATOM 741 C C . LEU A 1 88 ? 21.817 -3.981 -28.465 1.00 89.75 88 LEU A C 1
ATOM 743 O O . LEU A 1 88 ? 21.173 -4.017 -27.415 1.00 89.75 88 LEU A O 1
ATOM 747 N N . GLU A 1 89 ? 23.094 -3.609 -28.523 1.00 92.38 89 GLU A N 1
ATOM 748 C CA . GLU A 1 89 ? 23.860 -3.189 -27.345 1.00 92.38 89 GLU A CA 1
ATOM 749 C C . GLU A 1 89 ? 23.273 -1.918 -26.724 1.00 92.38 89 GLU A C 1
ATOM 751 O O . GLU A 1 89 ? 23.036 -1.881 -25.517 1.00 92.38 89 GLU A O 1
ATOM 756 N N . ALA A 1 90 ? 22.915 -0.919 -27.539 1.00 89.38 90 ALA A N 1
ATOM 757 C CA . ALA A 1 90 ? 22.247 0.293 -27.066 1.00 89.38 90 ALA A CA 1
ATOM 758 C C . ALA A 1 90 ? 20.905 -0.015 -26.379 1.00 89.38 90 ALA A C 1
ATOM 760 O O . ALA A 1 90 ? 20.600 0.536 -25.321 1.00 89.38 90 ALA A O 1
ATOM 761 N N . ARG A 1 91 ? 20.113 -0.949 -26.926 1.00 88.00 91 ARG A N 1
ATOM 762 C CA . ARG A 1 91 ? 18.855 -1.400 -26.304 1.00 88.00 91 ARG A CA 1
ATOM 763 C C . ARG A 1 91 ? 19.086 -2.116 -24.976 1.00 88.00 91 ARG A C 1
ATOM 765 O O . ARG A 1 91 ? 18.295 -1.936 -24.052 1.00 88.00 91 ARG A O 1
ATOM 772 N N . GLN A 1 92 ? 20.129 -2.937 -24.868 1.00 93.44 92 GLN A N 1
ATOM 773 C CA . GLN A 1 92 ? 20.478 -3.604 -23.612 1.00 93.44 92 GLN A CA 1
ATOM 774 C C . GLN A 1 92 ? 20.969 -2.594 -22.571 1.00 93.44 92 GLN A C 1
ATOM 776 O O . GLN A 1 92 ? 20.454 -2.588 -21.455 1.00 93.44 92 GLN A O 1
ATOM 781 N N . ALA A 1 93 ? 21.866 -1.683 -22.952 1.00 91.81 93 ALA A N 1
ATOM 782 C CA . ALA A 1 93 ? 22.345 -0.606 -22.092 1.00 91.81 93 ALA A CA 1
ATOM 783 C C . ALA A 1 93 ? 21.193 0.285 -21.600 1.00 91.81 93 ALA A C 1
ATOM 785 O O . ALA A 1 93 ? 21.122 0.603 -20.416 1.00 91.81 93 ALA A O 1
ATOM 786 N N . TYR A 1 94 ? 20.238 0.611 -22.475 1.00 91.31 94 TYR A N 1
ATOM 787 C CA . TYR A 1 94 ? 19.037 1.363 -22.112 1.00 91.31 94 TYR A CA 1
ATOM 788 C C . TYR A 1 94 ? 18.148 0.605 -21.113 1.00 91.31 94 TYR A C 1
ATOM 790 O O . TYR A 1 94 ? 17.692 1.179 -20.123 1.00 91.31 94 TYR A O 1
ATOM 798 N N . LYS A 1 95 ? 17.939 -0.705 -21.312 1.00 89.69 95 LYS A N 1
ATOM 799 C CA . LYS A 1 95 ? 17.200 -1.546 -20.353 1.00 89.69 95 LYS A CA 1
ATOM 800 C C . LYS A 1 95 ? 17.889 -1.603 -18.988 1.00 89.69 95 LYS A C 1
ATOM 802 O O . LYS A 1 95 ? 17.209 -1.504 -17.968 1.00 89.69 95 LYS A O 1
ATOM 807 N N . GLU A 1 96 ? 19.211 -1.744 -18.956 1.00 89.31 96 GLU A N 1
ATOM 808 C CA . GLU A 1 96 ? 19.985 -1.749 -17.709 1.00 89.31 96 GLU A CA 1
ATOM 809 C C . GLU A 1 96 ? 19.964 -0.380 -17.018 1.00 89.31 96 GLU A C 1
ATOM 811 O O . GLU A 1 96 ? 19.750 -0.304 -15.808 1.00 89.31 96 GLU A O 1
ATOM 816 N N . PHE A 1 97 ? 20.063 0.712 -17.775 1.00 86.88 97 PHE A N 1
ATOM 817 C CA . PHE A 1 97 ? 19.897 2.069 -17.256 1.00 86.88 97 PHE A CA 1
ATOM 818 C C . PHE A 1 97 ? 18.526 2.269 -16.589 1.00 86.88 97 PHE A C 1
ATOM 820 O O . PHE A 1 97 ? 18.451 2.787 -15.474 1.00 86.88 97 PHE A O 1
ATOM 827 N N . LEU A 1 98 ? 17.440 1.796 -17.211 1.00 83.44 98 LEU A N 1
ATOM 828 C CA . LEU A 1 98 ? 16.099 1.855 -16.619 1.00 83.44 98 LEU A CA 1
ATOM 829 C C . LEU A 1 98 ? 15.978 1.018 -15.336 1.00 83.44 98 LEU A C 1
ATOM 831 O O . LEU A 1 98 ? 15.346 1.463 -14.376 1.00 83.44 98 LEU A O 1
ATOM 835 N N . LYS A 1 99 ? 16.594 -0.172 -15.280 1.00 83.56 99 LYS A N 1
ATOM 836 C CA . LYS A 1 99 ? 16.649 -0.978 -14.045 1.00 83.56 99 LYS A CA 1
ATOM 837 C C . LYS A 1 99 ? 17.392 -0.240 -12.935 1.00 83.56 99 LYS A C 1
ATOM 839 O O . LYS A 1 99 ? 16.899 -0.182 -11.813 1.00 83.56 99 LYS A O 1
ATOM 844 N N . GLN A 1 100 ? 18.536 0.364 -13.248 1.00 80.12 100 GLN A N 1
ATOM 845 C CA . GLN A 1 100 ? 19.301 1.148 -12.279 1.00 80.12 100 GLN A CA 1
ATOM 846 C C . GLN A 1 100 ? 18.514 2.362 -11.787 1.00 80.12 100 GLN A C 1
ATOM 848 O O . GLN A 1 100 ? 18.518 2.640 -10.591 1.00 80.12 100 GLN A O 1
ATOM 853 N N . GLN A 1 101 ? 17.790 3.056 -12.669 1.00 77.19 101 GLN A N 1
ATOM 854 C CA . GLN A 1 101 ? 16.898 4.137 -12.249 1.00 77.19 101 GLN A CA 1
ATOM 855 C C . GLN A 1 101 ? 15.775 3.644 -11.337 1.00 77.19 101 GLN A C 1
ATOM 857 O O . GLN A 1 101 ? 15.490 4.299 -10.340 1.00 77.19 101 GLN A O 1
ATOM 862 N N . ARG A 1 102 ? 15.162 2.488 -11.626 1.00 69.50 102 ARG A N 1
ATOM 863 C CA . ARG A 1 102 ? 14.173 1.880 -10.722 1.00 69.50 102 ARG A CA 1
ATOM 864 C C . ARG A 1 102 ? 14.767 1.599 -9.348 1.00 69.50 102 ARG A C 1
ATOM 866 O O . ARG A 1 102 ? 14.131 1.933 -8.363 1.00 69.50 102 ARG A O 1
ATOM 873 N N . ILE A 1 103 ? 15.988 1.067 -9.281 1.00 65.81 103 ILE A N 1
ATOM 874 C CA . ILE A 1 103 ? 16.670 0.784 -8.009 1.00 65.81 103 ILE A CA 1
ATOM 875 C C . ILE A 1 103 ? 17.019 2.074 -7.256 1.00 65.81 103 ILE A C 1
ATOM 877 O O . ILE A 1 103 ? 16.852 2.123 -6.047 1.00 65.81 103 ILE A O 1
ATOM 881 N N . LYS A 1 104 ? 17.442 3.140 -7.949 1.00 63.72 104 LYS A N 1
ATOM 882 C CA . LYS A 1 104 ? 17.703 4.453 -7.328 1.00 63.72 104 LYS A CA 1
ATOM 883 C C . LYS A 1 104 ? 16.434 5.156 -6.834 1.00 63.72 104 LYS A C 1
ATOM 885 O O . LYS A 1 104 ? 16.519 5.980 -5.934 1.00 63.72 104 LYS A O 1
ATOM 890 N N . ARG A 1 105 ? 15.280 4.863 -7.444 1.00 57.78 105 ARG A N 1
ATOM 891 C CA . ARG A 1 105 ? 13.962 5.374 -7.032 1.00 57.78 105 ARG A CA 1
ATOM 892 C C . ARG A 1 105 ? 13.251 4.477 -6.028 1.00 57.78 105 ARG A C 1
ATOM 894 O O . ARG A 1 105 ? 12.234 4.905 -5.490 1.00 57.78 105 ARG A O 1
ATOM 901 N N . LEU A 1 106 ? 13.738 3.258 -5.780 1.00 56.44 106 LEU A N 1
ATOM 902 C CA . LEU A 1 106 ? 13.337 2.558 -4.569 1.00 56.44 106 LEU A CA 1
ATOM 903 C C . LEU A 1 106 ? 13.827 3.458 -3.438 1.00 56.44 106 LEU A C 1
ATOM 905 O O . LEU A 1 106 ? 15.031 3.731 -3.403 1.00 56.44 106 LEU A O 1
ATOM 909 N N . PRO A 1 107 ? 12.937 3.979 -2.577 1.00 52.16 107 PRO A N 1
ATOM 910 C CA . PRO A 1 107 ? 13.402 4.681 -1.401 1.00 52.16 107 PRO A CA 1
ATOM 911 C C . PRO A 1 107 ? 14.373 3.721 -0.722 1.00 52.16 107 PRO A C 1
ATOM 913 O O . PRO A 1 107 ? 13.992 2.595 -0.386 1.00 52.16 107 PRO A O 1
ATOM 916 N N . GLN A 1 108 ? 15.650 4.116 -0.617 1.00 53.62 108 GLN A N 1
ATOM 917 C CA . GLN A 1 108 ? 16.553 3.467 0.326 1.00 53.62 108 GLN A CA 1
ATOM 918 C C . GLN A 1 108 ? 15.743 3.360 1.604 1.00 53.62 108 GLN A C 1
ATOM 920 O O . GLN A 1 108 ? 15.170 4.371 2.010 1.00 53.62 108 GLN A O 1
ATOM 925 N N . ALA A 1 109 ? 15.590 2.145 2.136 1.00 54.75 109 ALA A N 1
ATOM 926 C CA . ALA A 1 109 ? 14.882 1.934 3.385 1.00 54.75 109 ALA A CA 1
ATOM 927 C C . ALA A 1 109 ? 15.469 2.937 4.376 1.00 54.75 109 ALA A C 1
ATOM 929 O O . ALA A 1 109 ? 16.623 2.795 4.777 1.00 54.75 109 ALA A O 1
ATOM 930 N N . VAL A 1 110 ? 14.729 4.020 4.625 1.00 56.66 110 VAL A N 1
ATOM 931 C CA . VAL A 1 110 ? 15.237 5.164 5.368 1.00 56.66 110 VAL A CA 1
ATOM 932 C C . VAL A 1 110 ? 15.543 4.598 6.740 1.00 56.66 110 VAL A C 1
ATOM 934 O O . VAL A 1 110 ? 14.635 4.061 7.380 1.00 56.66 110 VAL A O 1
ATOM 937 N N . GLU A 1 111 ? 16.808 4.616 7.157 1.00 54.81 111 GLU A N 1
ATOM 938 C CA . GLU A 1 111 ? 17.194 4.184 8.498 1.00 54.81 111 GLU A CA 1
ATOM 939 C C . GLU A 1 111 ? 16.324 4.959 9.501 1.00 54.81 111 GLU A C 1
ATOM 941 O O . GLU A 1 111 ? 16.444 6.172 9.644 1.00 54.81 111 GLU A O 1
ATOM 946 N N . GLY A 1 112 ? 15.353 4.270 10.114 1.00 65.06 112 GLY A N 1
ATOM 947 C CA . GLY A 1 112 ? 14.339 4.874 10.988 1.00 65.06 112 GLY A CA 1
ATOM 948 C C . GLY A 1 112 ? 12.876 4.689 10.560 1.00 65.06 112 GLY A C 1
ATOM 949 O O . GLY A 1 112 ? 11.981 4.883 11.388 1.00 65.06 112 GLY A O 1
ATOM 950 N N . GLN A 1 113 ? 12.582 4.250 9.331 1.00 59.62 113 GLN A N 1
ATOM 951 C CA . GLN A 1 113 ? 11.208 3.966 8.908 1.00 59.62 113 GLN A CA 1
ATOM 952 C C . GLN A 1 113 ? 10.728 2.622 9.476 1.00 59.62 113 GLN A C 1
ATOM 954 O O . GLN A 1 113 ? 10.822 1.572 8.853 1.00 59.62 113 GLN A O 1
ATOM 959 N N . LYS A 1 114 ? 10.163 2.660 10.688 1.00 76.19 114 LYS A N 1
ATOM 960 C CA . LYS A 1 114 ? 9.650 1.479 11.416 1.00 76.19 114 LYS A CA 1
ATOM 961 C C . LYS A 1 114 ? 8.406 0.825 10.790 1.00 76.19 114 LYS A C 1
ATOM 963 O O . LYS A 1 114 ? 7.915 -0.169 11.317 1.00 76.19 114 LYS A O 1
ATOM 968 N N . ARG A 1 115 ? 7.826 1.409 9.736 1.00 72.00 115 ARG A N 1
ATOM 969 C CA . ARG A 1 115 ? 6.542 0.974 9.162 1.00 72.00 115 ARG A CA 1
ATOM 970 C C . ARG A 1 115 ? 6.754 0.343 7.791 1.00 72.00 115 ARG A C 1
ATOM 972 O O . ARG A 1 115 ? 7.215 1.016 6.879 1.00 72.00 115 ARG A O 1
ATOM 979 N N . ASN A 1 116 ? 6.311 -0.905 7.650 1.00 79.06 116 ASN A N 1
ATOM 980 C CA . ASN A 1 116 ? 6.361 -1.655 6.388 1.00 79.06 116 ASN A CA 1
ATOM 981 C C . ASN A 1 116 ? 5.231 -1.282 5.412 1.00 79.06 116 ASN A C 1
ATOM 983 O O . ASN A 1 116 ? 5.296 -1.647 4.244 1.00 79.06 116 ASN A O 1
ATOM 987 N N . TRP A 1 117 ? 4.193 -0.582 5.884 1.00 82.75 117 TRP A N 1
ATOM 988 C CA . TRP A 1 117 ? 2.987 -0.280 5.111 1.00 82.75 117 TRP A CA 1
ATOM 989 C C . TRP A 1 117 ? 2.601 1.193 5.225 1.00 82.75 117 TRP A C 1
ATOM 991 O O . TRP A 1 117 ? 2.660 1.783 6.310 1.00 82.75 117 TRP A O 1
ATOM 1001 N N . PHE A 1 118 ? 2.165 1.763 4.103 1.00 87.50 118 PHE A N 1
ATOM 1002 C CA . PHE A 1 118 ? 1.530 3.076 4.060 1.00 87.50 118 PHE A CA 1
ATOM 1003 C C . PHE A 1 118 ? 0.141 3.031 4.730 1.00 87.50 118 PHE A C 1
ATOM 1005 O O . PHE A 1 118 ? -0.522 1.993 4.705 1.00 87.50 118 PHE A O 1
ATOM 1012 N N . ARG A 1 119 ? -0.289 4.146 5.339 1.00 90.88 119 ARG A N 1
ATOM 1013 C CA . ARG A 1 119 ? -1.617 4.310 5.955 1.00 90.88 119 ARG A CA 1
ATOM 1014 C C . ARG A 1 119 ? -2.415 5.346 5.179 1.00 90.88 119 ARG A C 1
ATOM 1016 O O . ARG A 1 119 ? -2.034 6.514 5.182 1.00 90.88 119 ARG A O 1
ATOM 1023 N N . LEU A 1 120 ? -3.509 4.920 4.567 1.00 94.56 120 LEU A N 1
ATOM 1024 C CA . LEU A 1 120 ? -4.459 5.809 3.915 1.00 94.56 120 LEU A CA 1
ATOM 1025 C C . LEU A 1 120 ? -5.432 6.353 4.957 1.00 94.56 120 LEU A C 1
ATOM 1027 O O . LEU A 1 120 ? -6.000 5.569 5.716 1.00 94.56 120 LEU A O 1
ATOM 1031 N N . LYS A 1 121 ? -5.597 7.677 5.008 1.00 95.69 121 LYS A N 1
ATOM 1032 C CA . LYS A 1 121 ? -6.679 8.305 5.771 1.00 95.69 121 LYS A CA 1
ATOM 1033 C C . LYS A 1 121 ? -7.976 8.118 4.996 1.00 95.69 121 LYS A C 1
ATOM 1035 O O . LYS A 1 121 ? -7.992 8.308 3.788 1.00 95.69 121 LYS A O 1
ATOM 1040 N N . THR A 1 122 ? -9.025 7.694 5.677 1.00 93.81 122 THR A N 1
ATOM 1041 C CA . THR A 1 122 ? -10.326 7.420 5.066 1.00 93.81 122 THR A CA 1
ATOM 1042 C C . THR A 1 122 ? -11.401 7.515 6.141 1.00 93.81 122 THR A C 1
ATOM 1044 O O . THR A 1 122 ? -11.052 7.553 7.318 1.00 93.81 122 THR A O 1
ATOM 1047 N N . GLU A 1 123 ? -12.663 7.559 5.733 1.00 94.81 123 GLU A N 1
ATOM 1048 C CA . GLU A 1 123 ? -13.840 7.552 6.602 1.00 94.81 123 GLU A CA 1
ATOM 1049 C C . GLU A 1 123 ? -14.767 6.438 6.111 1.00 94.81 123 GLU A C 1
ATOM 1051 O O . GLU A 1 123 ? -15.638 6.654 5.274 1.00 94.81 123 GLU A O 1
ATOM 1056 N N . LEU A 1 124 ? -14.503 5.210 6.563 1.00 95.94 124 LEU A N 1
ATOM 1057 C CA . LEU A 1 124 ? -15.298 4.035 6.190 1.00 95.94 124 LEU A CA 1
ATOM 1058 C C . LEU A 1 124 ? -16.102 3.542 7.381 1.00 95.94 124 LEU A C 1
ATOM 1060 O O . LEU A 1 124 ? -15.581 3.455 8.494 1.00 95.94 124 LEU A O 1
ATOM 1064 N N . ASP A 1 125 ? -17.333 3.117 7.133 1.00 96.94 125 ASP A N 1
ATOM 1065 C CA . ASP A 1 125 ? -18.122 2.437 8.150 1.00 96.94 125 ASP A CA 1
ATOM 1066 C C . ASP A 1 125 ? -17.515 1.067 8.482 1.00 96.94 125 ASP A C 1
ATOM 1068 O O . ASP A 1 125 ? -17.117 0.289 7.609 1.00 96.94 125 ASP A O 1
ATOM 1072 N N . ILE A 1 126 ? -17.468 0.757 9.777 1.00 97.44 126 ILE A N 1
ATOM 1073 C CA . ILE A 1 126 ? -17.024 -0.537 10.295 1.00 97.44 126 ILE A CA 1
ATOM 1074 C C . ILE A 1 126 ? -18.041 -1.071 11.295 1.00 97.44 126 ILE A C 1
ATOM 1076 O O . ILE A 1 126 ? -18.595 -0.336 12.116 1.00 97.44 126 ILE A O 1
ATOM 1080 N N . GLN A 1 127 ? -18.278 -2.377 11.234 1.00 97.31 127 GLN A N 1
ATOM 1081 C CA . GLN A 1 127 ? -19.054 -3.108 12.232 1.00 97.31 127 GLN A CA 1
ATOM 1082 C C . GLN A 1 127 ? -18.126 -4.060 12.964 1.00 97.31 127 GLN A C 1
ATOM 1084 O O . GLN A 1 127 ? -17.440 -4.836 12.308 1.00 97.31 127 GLN A O 1
ATOM 1089 N N . TRP A 1 128 ? -18.092 -4.026 14.293 1.00 97.44 128 TRP A N 1
ATOM 1090 C CA . TRP A 1 128 ? -17.132 -4.802 15.074 1.00 97.44 128 TRP A CA 1
ATOM 1091 C C . TRP A 1 128 ? -17.744 -5.399 16.345 1.00 97.44 128 TRP A C 1
ATOM 1093 O O . TRP A 1 128 ? -18.743 -4.910 16.869 1.00 97.44 128 TRP A O 1
ATOM 1103 N N . ILE A 1 129 ? -17.125 -6.461 16.853 1.00 97.00 129 ILE A N 1
ATOM 1104 C CA . ILE A 1 129 ? -17.475 -7.096 18.125 1.00 97.00 129 ILE A CA 1
ATOM 1105 C C . ILE A 1 129 ? -16.215 -7.705 18.766 1.00 97.00 129 ILE A C 1
ATOM 1107 O O . ILE A 1 129 ? -15.287 -8.093 18.049 1.00 97.00 129 ILE A O 1
ATOM 1111 N N . PRO A 1 130 ? -16.128 -7.820 20.104 1.00 96.38 130 PRO A N 1
ATOM 1112 C CA . PRO A 1 130 ? -15.118 -8.666 20.734 1.00 96.38 130 PRO A CA 1
ATOM 1113 C C . PRO A 1 130 ? -15.169 -10.101 20.196 1.00 96.38 130 PRO A C 1
ATOM 1115 O O . PRO A 1 130 ? -16.237 -10.711 20.178 1.00 96.38 130 PRO A O 1
ATOM 1118 N N . SER A 1 131 ? -14.019 -10.672 19.823 1.00 93.81 131 SER A N 1
ATOM 1119 C CA . SER A 1 131 ? -13.968 -12.014 19.204 1.00 93.81 131 SER A CA 1
ATOM 1120 C C . SER A 1 131 ? -14.560 -13.104 20.107 1.00 93.81 131 SER A C 1
ATOM 1122 O O . SER A 1 131 ? -15.166 -14.056 19.632 1.00 93.81 131 SER A O 1
ATOM 1124 N N . SER A 1 132 ? -14.471 -12.939 21.431 1.00 91.94 132 SER A N 1
ATOM 1125 C CA . SER A 1 132 ? -15.073 -13.849 22.419 1.00 91.94 132 SER A CA 1
ATOM 1126 C C . SER A 1 132 ? -16.608 -13.866 22.418 1.00 91.94 132 SER A C 1
ATOM 1128 O O . SER A 1 132 ? -17.217 -14.760 23.014 1.00 91.94 132 SER A O 1
ATOM 1130 N N . LEU A 1 133 ? -17.238 -12.869 21.794 1.00 91.81 133 LEU A N 1
ATOM 1131 C CA . LEU A 1 133 ? -18.686 -12.740 21.669 1.00 91.81 133 LEU A CA 1
ATOM 1132 C C . LEU A 1 133 ? -19.181 -13.074 20.256 1.00 91.81 133 LEU A C 1
ATOM 1134 O O . LEU A 1 133 ? -20.371 -13.330 20.109 1.00 91.81 133 LEU A O 1
ATOM 1138 N N . ALA A 1 134 ? -18.309 -13.131 19.247 1.00 88.81 134 ALA A N 1
ATOM 1139 C CA . ALA A 1 134 ? -18.704 -13.321 17.851 1.00 88.81 134 ALA A CA 1
ATOM 1140 C C . ALA A 1 134 ? -19.589 -14.565 17.628 1.00 88.81 134 ALA A C 1
ATOM 1142 O O . ALA A 1 134 ? -20.639 -14.465 17.003 1.00 88.81 134 ALA A O 1
ATOM 1143 N N . ASP A 1 135 ? -19.262 -15.702 18.253 1.00 88.25 135 ASP A N 1
ATOM 1144 C CA . ASP A 1 135 ? -20.043 -16.947 18.125 1.00 88.25 135 ASP A CA 1
ATOM 1145 C C . ASP A 1 135 ? -21.466 -16.868 18.718 1.00 88.25 135 ASP A C 1
ATOM 1147 O O . ASP A 1 135 ? -22.307 -17.732 18.460 1.00 88.25 135 ASP A O 1
ATOM 1151 N N . LYS A 1 136 ? -21.739 -15.873 19.571 1.00 85.38 136 LYS A N 1
ATOM 1152 C CA . LYS A 1 136 ? -22.992 -15.760 20.339 1.00 85.38 136 LYS A CA 1
ATOM 1153 C C . LYS A 1 136 ? -23.971 -14.744 19.767 1.00 85.38 136 LYS A C 1
ATOM 1155 O O . LYS A 1 136 ? -25.134 -14.751 20.169 1.00 85.38 136 LYS A O 1
ATOM 1160 N N . TYR A 1 137 ? -23.511 -13.871 18.881 1.00 87.00 137 TYR A N 1
ATOM 1161 C CA . TYR A 1 137 ? -24.267 -12.719 18.407 1.00 87.00 137 TYR A CA 1
ATOM 1162 C C . TYR A 1 137 ? -24.396 -12.735 16.888 1.00 87.00 137 TYR A C 1
ATOM 1164 O O . TYR A 1 137 ? -23.547 -13.257 16.172 1.00 87.00 137 TYR A O 1
ATOM 1172 N N . ASN A 1 138 ? -25.484 -12.158 16.379 1.00 86.00 138 ASN A N 1
ATOM 1173 C CA . ASN A 1 138 ? -25.635 -11.988 14.941 1.00 86.00 138 ASN A CA 1
ATOM 1174 C C . ASN A 1 138 ? -24.926 -10.709 14.499 1.00 86.00 138 ASN A C 1
ATOM 1176 O O . ASN A 1 138 ? -24.775 -9.767 15.270 1.00 86.00 138 ASN A O 1
ATOM 1180 N N . LYS A 1 139 ? -24.618 -10.604 13.202 1.00 77.94 139 LYS A N 1
ATOM 1181 C CA . LYS A 1 139 ? -24.041 -9.390 12.594 1.00 77.94 139 LYS A CA 1
ATOM 1182 C C . LYS A 1 139 ? -24.797 -8.092 12.945 1.00 77.94 139 LYS A C 1
ATOM 1184 O O . LYS A 1 139 ? -24.209 -7.020 12.991 1.00 77.94 139 LYS A O 1
ATOM 1189 N N . LYS A 1 140 ? -26.108 -8.174 13.197 1.00 84.25 140 LYS A N 1
ATOM 1190 C CA . LYS A 1 140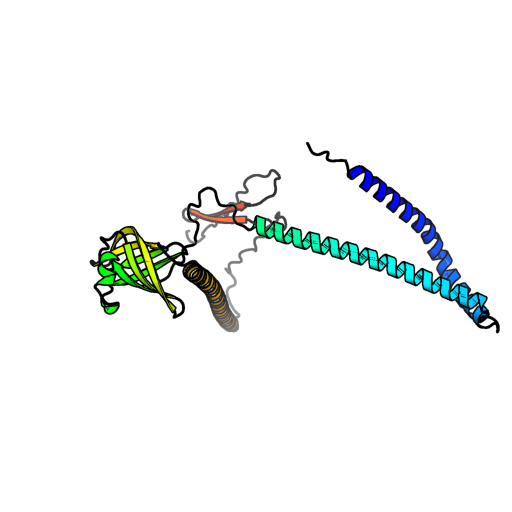 ? -26.951 -7.022 13.574 1.00 84.25 140 LYS A CA 1
ATOM 1191 C C . LYS A 1 140 ? -26.620 -6.442 14.951 1.00 84.25 140 LYS A C 1
ATOM 1193 O O . LYS A 1 140 ? -26.959 -5.291 15.200 1.00 84.25 140 LYS A O 1
ATOM 1198 N N . ASP A 1 141 ? -25.975 -7.231 15.800 1.00 90.31 141 ASP A N 1
ATOM 1199 C CA . ASP A 1 141 ? -25.625 -6.871 17.171 1.00 90.31 141 ASP A CA 1
ATOM 1200 C C . ASP A 1 141 ? -24.204 -6.284 17.261 1.00 90.31 141 ASP A C 1
ATOM 1202 O O . ASP A 1 141 ? -23.731 -5.972 18.351 1.00 90.31 141 ASP A O 1
ATOM 1206 N N . TYR A 1 142 ? -23.510 -6.144 16.124 1.00 95.19 142 TYR A N 1
ATOM 1207 C CA . TYR A 1 142 ? -22.161 -5.591 16.073 1.00 95.19 142 TYR A CA 1
ATOM 1208 C C . TYR A 1 142 ? -22.213 -4.087 16.326 1.00 95.19 142 TYR A C 1
ATOM 1210 O O . TYR A 1 142 ? -23.081 -3.365 15.820 1.00 95.19 142 TYR A O 1
ATOM 1218 N N . TYR A 1 143 ? -21.232 -3.604 17.074 1.00 96.25 143 TYR A N 1
ATOM 1219 C CA . TYR A 1 143 ? -21.049 -2.188 17.322 1.00 96.25 143 TYR A CA 1
ATOM 1220 C C . TYR A 1 143 ? -20.634 -1.479 16.039 1.00 96.25 143 TYR A C 1
ATOM 1222 O O . TYR A 1 143 ? -19.881 -2.014 15.225 1.00 96.25 143 TYR A O 1
ATOM 1230 N N . LYS A 1 144 ? -21.117 -0.251 15.858 1.00 96.75 144 LYS A N 1
ATOM 1231 C CA . LYS A 1 144 ? -20.731 0.594 14.727 1.00 96.75 144 LYS A CA 1
ATOM 1232 C C . LYS A 1 144 ? -19.523 1.447 15.092 1.00 96.75 144 LYS A C 1
ATOM 1234 O O . LYS A 1 144 ? -19.393 1.900 16.229 1.00 96.75 144 LYS A O 1
ATOM 1239 N N . GLY A 1 145 ? -18.673 1.702 14.111 1.00 96.12 145 GLY A N 1
ATOM 1240 C CA . GLY A 1 145 ? -17.568 2.642 14.206 1.00 96.12 145 GLY A CA 1
ATOM 1241 C C . GLY A 1 145 ? -17.247 3.263 12.853 1.00 96.12 145 GLY A C 1
ATOM 1242 O O . GLY A 1 145 ? -17.855 2.913 11.843 1.00 96.12 145 GLY A O 1
ATOM 1243 N N . CYS A 1 146 ? -16.262 4.156 12.846 1.00 97.25 146 CYS A N 1
ATOM 1244 C CA . CYS A 1 146 ? -15.745 4.796 11.638 1.00 97.25 146 CYS A CA 1
ATOM 1245 C C . CYS A 1 146 ? -14.228 4.599 11.554 1.00 97.25 146 CYS A C 1
ATOM 1247 O O . CYS A 1 146 ? -13.492 4.980 12.465 1.00 97.25 146 CYS A O 1
ATOM 1249 N N . VAL A 1 147 ? -13.745 3.971 10.488 1.00 97.88 147 VAL A N 1
ATOM 1250 C CA . VAL A 1 147 ? -12.317 3.831 10.189 1.00 97.88 147 VAL A CA 1
ATOM 1251 C C . VAL A 1 147 ? -11.752 5.210 9.889 1.00 97.88 147 VAL A C 1
ATOM 1253 O O . VAL A 1 147 ? -12.299 5.905 9.055 1.00 97.88 147 VAL A O 1
ATOM 1256 N N . ILE A 1 148 ? -10.645 5.566 10.541 1.00 97.25 148 ILE A N 1
ATOM 1257 C CA . ILE A 1 148 ? -9.911 6.831 10.376 1.00 97.25 148 ILE A CA 1
ATOM 1258 C C . ILE A 1 148 ? -8.707 6.646 9.447 1.00 97.25 148 ILE A C 1
ATOM 1260 O O . ILE A 1 148 ? -8.309 7.537 8.695 1.00 97.25 148 ILE A O 1
ATOM 1264 N N . ASN A 1 149 ? -8.044 5.491 9.542 1.00 96.81 149 ASN A N 1
ATOM 1265 C CA . ASN A 1 149 ? -7.027 5.095 8.576 1.00 96.81 149 ASN A CA 1
ATOM 1266 C C . ASN A 1 149 ? -6.892 3.580 8.470 1.00 96.81 149 ASN A C 1
ATOM 1268 O O . ASN A 1 149 ? -7.123 2.851 9.432 1.00 96.81 149 ASN A O 1
ATOM 1272 N N . ILE A 1 150 ? -6.449 3.125 7.302 1.00 97.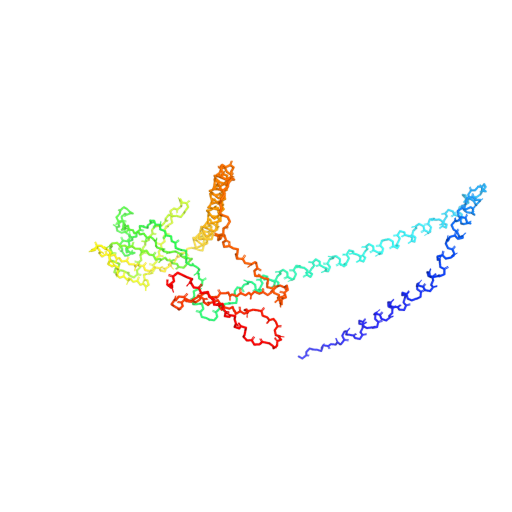44 150 ILE A N 1
ATOM 1273 C CA . ILE A 1 150 ? -6.242 1.713 6.977 1.00 97.44 150 ILE A CA 1
ATOM 1274 C C . ILE A 1 150 ? -4.896 1.504 6.276 1.00 97.44 150 ILE A C 1
ATOM 1276 O O . ILE A 1 150 ? -4.378 2.372 5.573 1.00 97.44 150 ILE A O 1
ATOM 1280 N N . SER A 1 151 ? -4.293 0.343 6.514 1.00 96.69 151 SER A N 1
ATOM 1281 C CA . SER A 1 151 ? -3.050 -0.128 5.896 1.00 96.69 151 SER A CA 1
ATOM 1282 C C . SER A 1 151 ? -3.137 -1.625 5.604 1.00 96.69 151 SER A C 1
ATOM 1284 O O . SER A 1 151 ? -4.023 -2.302 6.113 1.00 96.69 151 SER A O 1
ATOM 1286 N N . GLY A 1 152 ? -2.156 -2.184 4.890 1.00 94.94 152 GLY A N 1
ATOM 1287 C CA . GLY A 1 152 ? -2.079 -3.637 4.671 1.00 94.94 152 GLY A CA 1
ATOM 1288 C C . GLY A 1 152 ? -1.875 -4.481 5.944 1.00 94.94 152 GLY A C 1
ATOM 1289 O O . GLY A 1 152 ? -2.012 -5.701 5.897 1.00 94.94 152 GLY A O 1
ATOM 1290 N N . GLY A 1 153 ? -1.534 -3.863 7.083 1.00 95.19 153 GLY A N 1
ATOM 1291 C CA . GLY A 1 153 ? -1.282 -4.567 8.347 1.00 95.19 153 GLY A CA 1
ATOM 1292 C C . GLY A 1 153 ? -2.322 -4.339 9.445 1.00 95.19 153 GLY A C 1
ATOM 1293 O O . GLY A 1 153 ? -2.231 -4.973 10.494 1.00 95.19 153 GLY A O 1
ATOM 1294 N N . GLY A 1 154 ? -3.268 -3.424 9.251 1.00 97.31 154 GLY A N 1
ATOM 1295 C CA . GLY A 1 154 ? -4.199 -3.019 10.298 1.00 97.31 154 GLY A CA 1
ATOM 1296 C C . GLY A 1 154 ? -4.906 -1.708 9.990 1.00 97.31 154 GLY A C 1
ATOM 1297 O O . GLY A 1 154 ? -4.621 -1.058 8.978 1.00 97.31 154 GLY A O 1
ATOM 1298 N N . LEU A 1 155 ? -5.780 -1.297 10.901 1.00 97.75 155 LEU A N 1
ATOM 1299 C CA . LEU A 1 155 ? -6.563 -0.070 10.800 1.00 97.75 155 LEU A CA 1
ATOM 1300 C C . LEU A 1 155 ? -6.693 0.637 12.154 1.00 97.75 155 LEU A C 1
ATOM 1302 O O . LEU A 1 155 ? -6.415 0.070 13.210 1.00 97.75 155 LEU A O 1
ATOM 1306 N N . LEU A 1 156 ? -7.087 1.902 12.106 1.00 97.94 156 LEU A N 1
ATOM 1307 C CA . LEU A 1 156 ? -7.499 2.707 13.248 1.00 97.94 156 LEU A CA 1
ATOM 1308 C C . LEU A 1 156 ? -8.955 3.087 13.020 1.00 97.94 156 LEU A C 1
ATOM 1310 O O . LEU A 1 156 ? -9.255 3.652 11.970 1.00 97.94 156 LEU A O 1
ATOM 1314 N N . PHE A 1 157 ? -9.829 2.828 13.984 1.00 98.06 157 PHE A N 1
ATOM 1315 C CA . PHE A 1 157 ? -11.224 3.256 13.912 1.00 98.06 157 PHE A CA 1
ATOM 1316 C C . PHE A 1 157 ? -11.669 3.942 15.200 1.00 98.06 157 PHE A C 1
ATOM 1318 O O . PHE A 1 157 ? -11.088 3.728 16.263 1.00 98.06 157 PHE A O 1
ATOM 1325 N N . ARG A 1 158 ? -12.695 4.779 15.084 1.00 97.25 158 ARG A N 1
ATOM 1326 C CA . ARG A 1 158 ? -13.384 5.444 16.182 1.00 97.25 158 ARG A CA 1
ATOM 1327 C C . ARG A 1 158 ? -14.644 4.664 16.550 1.00 97.25 158 ARG A C 1
ATOM 1329 O O . ARG A 1 158 ? -15.395 4.250 15.667 1.00 97.25 158 ARG A O 1
ATOM 1336 N N . SER A 1 159 ? -14.877 4.490 17.844 1.00 96.06 159 SER A N 1
ATOM 1337 C CA . SER A 1 159 ? -16.028 3.792 18.422 1.00 96.06 159 SER A CA 1
ATOM 1338 C C . SER A 1 159 ? -16.615 4.590 19.585 1.00 96.06 159 SER A C 1
ATOM 1340 O O . SER A 1 159 ? -15.882 5.281 20.288 1.00 96.06 159 SER A O 1
ATOM 1342 N N . ASN A 1 160 ? -17.922 4.467 19.815 1.00 95.19 160 ASN A N 1
ATOM 1343 C CA . ASN A 1 160 ? -18.565 4.961 21.044 1.00 95.19 160 ASN A CA 1
ATOM 1344 C C . ASN A 1 160 ? -18.414 3.971 22.205 1.00 95.19 160 ASN A C 1
ATOM 1346 O O . ASN A 1 160 ? -18.537 4.338 23.367 1.00 95.19 160 ASN A O 1
ATOM 1350 N N . GLU A 1 161 ? -18.143 2.711 21.879 1.00 94.94 161 GLU A N 1
ATOM 1351 C CA . GLU A 1 161 ? -18.044 1.622 22.839 1.00 94.94 161 GLU A CA 1
ATOM 1352 C C . GLU A 1 161 ? -16.580 1.336 23.160 1.00 94.94 161 GLU A C 1
ATOM 1354 O O . GLU A 1 161 ? -15.737 1.261 22.254 1.00 94.94 161 GLU A O 1
ATOM 1359 N N . LEU A 1 162 ? -16.290 1.156 24.450 1.00 93.50 162 LEU A N 1
ATOM 1360 C CA . LEU A 1 162 ? -14.957 0.829 24.939 1.00 93.50 162 LEU A CA 1
ATOM 1361 C C . LEU A 1 162 ? -14.595 -0.615 24.577 1.00 93.50 162 LEU A C 1
ATOM 1363 O O . LEU A 1 162 ? -15.273 -1.568 24.965 1.00 93.50 162 LEU A O 1
ATOM 1367 N N . VAL A 1 163 ? -13.459 -0.785 23.904 1.00 93.44 163 VAL A N 1
ATOM 1368 C CA . VAL A 1 163 ? -12.903 -2.105 23.602 1.00 93.44 163 VAL A CA 1
ATOM 1369 C C . VAL A 1 163 ? -12.074 -2.588 24.787 1.00 93.44 163 VAL A C 1
ATOM 1371 O O . VAL A 1 163 ? -10.981 -2.085 25.033 1.00 93.44 163 VAL A O 1
ATOM 1374 N N . THR A 1 164 ? -12.582 -3.577 25.520 1.00 91.06 164 THR A N 1
ATOM 1375 C CA . THR A 1 164 ? -11.854 -4.223 26.631 1.00 91.06 164 THR A CA 1
ATOM 1376 C C . THR A 1 164 ? -11.196 -5.545 26.239 1.00 91.06 164 THR A C 1
ATOM 1378 O O . THR A 1 164 ? -10.419 -6.102 27.011 1.00 91.06 164 THR A O 1
ATOM 1381 N N . ALA A 1 165 ? -11.499 -6.062 25.048 1.00 91.19 165 ALA A N 1
ATOM 1382 C CA . ALA A 1 165 ? -10.961 -7.319 24.549 1.00 91.19 165 ALA A CA 1
ATOM 1383 C C . ALA A 1 165 ? -9.639 -7.124 23.797 1.00 91.19 165 ALA A C 1
ATOM 1385 O O . ALA A 1 165 ? -9.431 -6.108 23.139 1.00 91.19 165 ALA A O 1
ATOM 1386 N N . ASN A 1 166 ? -8.779 -8.144 23.839 1.00 95.12 166 ASN A N 1
ATOM 1387 C CA . ASN A 1 166 ? -7.520 -8.155 23.088 1.00 95.12 166 ASN A CA 1
ATOM 1388 C C . ASN A 1 166 ? -7.726 -8.424 21.594 1.00 95.12 166 ASN A C 1
ATOM 1390 O O . ASN A 1 166 ? -6.878 -8.062 20.788 1.00 95.12 166 ASN A O 1
ATOM 1394 N N . GLU A 1 167 ? -8.829 -9.070 21.220 1.00 97.38 167 GLU A N 1
ATOM 1395 C CA . GLU A 1 167 ? -9.126 -9.442 19.840 1.00 97.38 167 GLU A CA 1
ATOM 1396 C C . GLU A 1 167 ? -10.545 -9.029 19.467 1.00 97.38 167 GLU A C 1
ATOM 1398 O O . GLU A 1 167 ? -11.495 -9.202 20.239 1.00 97.38 167 GLU A O 1
ATOM 1403 N N . VAL A 1 168 ? -10.698 -8.545 18.242 1.00 97.25 168 VAL A N 1
ATOM 1404 C CA . VA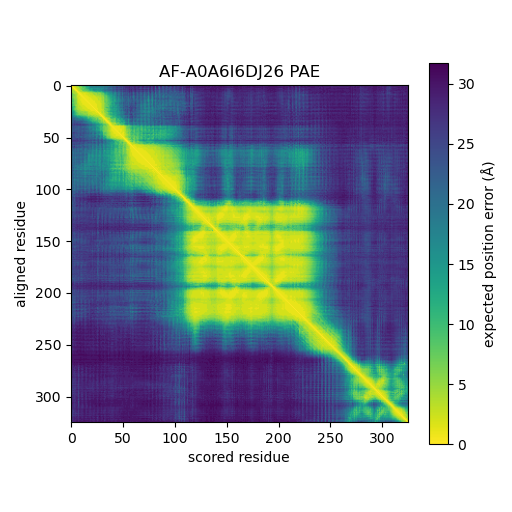L A 1 168 ? -11.964 -8.100 17.666 1.00 97.25 168 VAL A CA 1
ATOM 1405 C C . VAL A 1 168 ? -12.186 -8.740 16.303 1.00 97.25 168 VAL A C 1
ATOM 1407 O O . VAL A 1 168 ? -11.256 -8.895 15.509 1.00 97.25 168 VAL A O 1
ATOM 1410 N N . GLU A 1 169 ? -13.440 -9.073 16.041 1.00 97.19 169 GLU A N 1
ATOM 1411 C CA . GLU A 1 169 ? -13.938 -9.449 14.727 1.00 97.19 169 GLU A CA 1
ATOM 1412 C C . GLU A 1 169 ? -14.647 -8.239 14.127 1.00 97.19 169 GLU A C 1
ATOM 1414 O O . GLU A 1 169 ? -15.372 -7.528 14.830 1.00 97.19 169 GLU A O 1
ATOM 1419 N N . PHE A 1 170 ? -14.438 -7.974 12.840 1.00 96.75 170 PHE A N 1
ATOM 1420 C CA . PHE A 1 170 ? -15.072 -6.841 12.188 1.00 96.75 170 PHE A CA 1
ATOM 1421 C C . PHE A 1 170 ? -15.320 -7.040 10.696 1.00 96.75 170 PHE A C 1
ATOM 1423 O O . PHE A 1 170 ? -14.678 -7.839 10.010 1.00 96.75 170 PHE A O 1
ATOM 1430 N N . TYR A 1 171 ? -16.267 -6.249 10.201 1.00 97.06 171 TYR A N 1
ATOM 1431 C CA . TYR A 1 171 ? -16.646 -6.152 8.805 1.00 97.06 171 TYR A CA 1
ATOM 1432 C C . TYR A 1 171 ? -16.382 -4.738 8.301 1.00 97.06 171 TYR A C 1
ATOM 1434 O O . TYR A 1 171 ? -16.829 -3.768 8.917 1.00 97.06 171 TYR A O 1
ATOM 1442 N N . ILE A 1 172 ? -15.693 -4.643 7.168 1.00 96.81 172 ILE A N 1
ATOM 1443 C CA . ILE A 1 172 ? -15.479 -3.396 6.426 1.00 96.81 172 ILE A CA 1
ATOM 1444 C C . ILE A 1 172 ? -15.932 -3.591 4.985 1.00 96.81 172 ILE A C 1
ATOM 1446 O O . ILE A 1 172 ? -15.766 -4.675 4.427 1.00 96.81 172 ILE A O 1
ATOM 1450 N N . GLU A 1 173 ? -16.507 -2.557 4.387 1.00 96.12 173 GLU A N 1
ATOM 1451 C CA . GLU A 1 173 ? -16.879 -2.558 2.975 1.00 96.12 173 GLU A CA 1
ATOM 1452 C C . GLU A 1 173 ? -15.851 -1.755 2.180 1.00 96.12 173 GLU A C 1
ATOM 1454 O O . GLU A 1 173 ? -15.579 -0.597 2.490 1.00 96.12 173 GLU A O 1
ATOM 1459 N N . LEU A 1 174 ? -15.251 -2.391 1.178 1.00 95.50 174 LEU A N 1
ATOM 1460 C CA . LEU A 1 174 ? -14.248 -1.795 0.302 1.00 95.50 174 LEU A CA 1
ATOM 1461 C C . LEU A 1 174 ? -14.715 -2.005 -1.139 1.00 95.50 174 LEU A C 1
ATOM 1463 O O . LEU A 1 174 ? -14.913 -3.143 -1.547 1.00 95.50 174 LEU A O 1
ATOM 1467 N N . ASP A 1 175 ? -14.932 -0.925 -1.894 1.00 92.38 175 ASP A N 1
ATOM 1468 C CA . ASP A 1 175 ? -15.437 -0.970 -3.280 1.00 92.38 175 ASP A CA 1
ATOM 1469 C C . ASP A 1 175 ? -16.713 -1.829 -3.464 1.00 92.38 175 ASP A C 1
ATOM 1471 O O . ASP A 1 175 ? -16.889 -2.509 -4.476 1.00 92.38 175 ASP A O 1
ATOM 1475 N N . GLY A 1 176 ? -17.622 -1.805 -2.481 1.00 93.00 176 GLY A N 1
ATOM 1476 C CA . GLY A 1 176 ? -18.864 -2.590 -2.503 1.00 93.00 176 GLY A CA 1
ATOM 1477 C C . GLY A 1 176 ? -18.707 -4.050 -2.061 1.00 93.00 176 GLY A C 1
ATOM 1478 O O . GLY A 1 176 ? -19.689 -4.793 -2.014 1.00 93.00 176 GLY A O 1
ATOM 1479 N N . GLU A 1 177 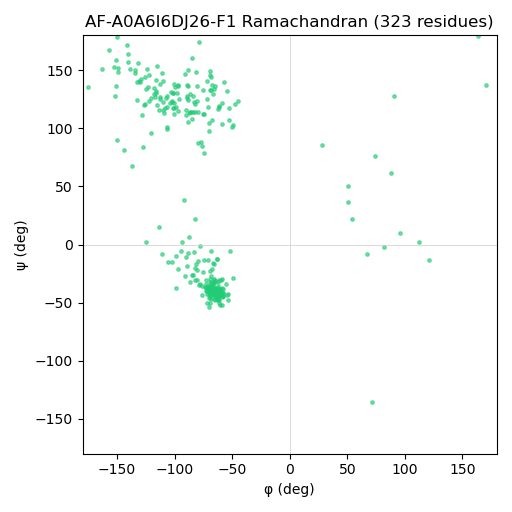? -17.487 -4.488 -1.736 1.00 93.75 177 GLU A N 1
ATOM 1480 C CA . GLU A 1 177 ? -17.213 -5.827 -1.229 1.00 93.75 177 GLU A CA 1
ATOM 1481 C C . GLU A 1 177 ? -17.089 -5.811 0.295 1.00 93.75 177 GLU A C 1
ATOM 1483 O O . GLU A 1 177 ? -16.204 -5.181 0.879 1.00 93.75 177 GLU A O 1
ATOM 1488 N N . LEU A 1 178 ? -17.986 -6.544 0.953 1.00 95.19 178 LEU A N 1
ATOM 1489 C CA . LEU A 1 178 ? -17.963 -6.705 2.398 1.00 95.19 178 LEU A CA 1
ATOM 1490 C C . LEU A 1 178 ? -16.920 -7.753 2.802 1.00 95.19 178 LEU A C 1
ATOM 1492 O O . LEU A 1 178 ? -17.092 -8.950 2.565 1.00 95.19 178 LEU A O 1
ATOM 1496 N N . MET A 1 179 ? -15.877 -7.312 3.495 1.00 95.69 179 MET A N 1
ATOM 1497 C CA . MET A 1 179 ? -14.795 -8.159 3.970 1.00 95.69 179 MET A CA 1
ATOM 1498 C C . MET A 1 179 ? -14.921 -8.445 5.465 1.00 95.69 179 MET A C 1
ATOM 1500 O O . MET A 1 179 ? -15.075 -7.533 6.271 1.00 95.69 179 MET A O 1
ATOM 1504 N N . HIS A 1 180 ? -14.797 -9.722 5.826 1.00 96.12 180 HIS A N 1
ATOM 1505 C CA . HIS A 1 180 ? -14.728 -10.196 7.206 1.00 96.12 180 HIS A CA 1
ATOM 1506 C C . HIS A 1 180 ? -13.264 -10.390 7.633 1.00 96.12 180 HIS A C 1
ATOM 1508 O O . HIS A 1 180 ? -12.512 -11.100 6.950 1.00 96.12 180 HIS A O 1
ATOM 1514 N N . LEU A 1 181 ? -12.861 -9.751 8.734 1.00 97.19 181 LEU A N 1
ATOM 1515 C CA . LEU A 1 181 ? -11.490 -9.724 9.235 1.00 97.19 181 LEU A CA 1
ATOM 1516 C C . LEU A 1 181 ? -11.431 -9.873 10.759 1.00 97.19 181 LEU A C 1
ATOM 1518 O O . LEU A 1 181 ? -12.302 -9.395 11.482 1.00 97.19 181 LEU A O 1
ATOM 1522 N N . ASN A 1 182 ? -10.322 -10.445 11.226 1.00 97.50 182 ASN A N 1
ATOM 1523 C CA . ASN A 1 182 ? -9.981 -10.528 12.641 1.00 97.50 182 ASN A CA 1
ATOM 1524 C C . ASN A 1 182 ? -8.785 -9.629 12.932 1.00 97.50 182 ASN A C 1
ATOM 1526 O O . ASN A 1 182 ? -7.877 -9.469 12.103 1.00 97.50 182 ASN A O 1
ATOM 1530 N N . GLY A 1 183 ? -8.751 -9.066 14.133 1.00 97.56 183 GLY A N 1
ATOM 1531 C CA . GLY A 1 183 ? -7.660 -8.201 14.535 1.00 97.56 183 GLY A CA 1
ATOM 1532 C C . GLY A 1 183 ? -7.350 -8.228 16.021 1.00 97.56 183 GLY A C 1
ATOM 1533 O O . GLY A 1 183 ? -8.228 -8.384 16.859 1.00 97.56 183 GLY A O 1
ATOM 1534 N N . GLU A 1 184 ? -6.075 -8.036 16.328 1.00 98.19 184 GLU A N 1
ATOM 1535 C CA . GLU A 1 184 ? -5.548 -7.827 17.671 1.00 98.19 184 GLU A CA 1
ATOM 1536 C C . GLU A 1 184 ? -5.566 -6.326 17.986 1.00 98.19 184 GLU A C 1
ATOM 1538 O O . GLU A 1 184 ? -5.060 -5.503 17.214 1.00 98.19 184 GLU A O 1
ATOM 1543 N N . VAL A 1 185 ? -6.150 -5.959 19.121 1.00 98.12 185 VAL A N 1
ATOM 1544 C CA . VAL A 1 185 ? -6.208 -4.586 19.622 1.00 98.12 185 VAL A CA 1
ATOM 1545 C C . VAL A 1 185 ? -4.834 -4.218 20.168 1.00 98.12 185 VAL A C 1
ATOM 1547 O O . VAL A 1 185 ? -4.383 -4.749 21.177 1.00 98.12 185 VAL A O 1
ATOM 1550 N N . VAL A 1 186 ? -4.151 -3.294 19.494 1.00 97.38 186 VAL A N 1
ATOM 1551 C CA . VAL A 1 186 ? -2.787 -2.874 19.859 1.00 97.38 186 VAL A CA 1
ATOM 1552 C C . VAL A 1 186 ? -2.757 -1.605 20.704 1.00 97.38 186 VAL A C 1
ATOM 1554 O O . VAL A 1 186 ? -1.753 -1.331 21.358 1.00 97.38 186 VAL A O 1
ATOM 1557 N N . ARG A 1 187 ? -3.826 -0.801 20.667 1.00 96.50 187 ARG A N 1
ATOM 1558 C CA . ARG A 1 187 ? -3.993 0.398 21.499 1.00 96.50 187 ARG A CA 1
ATOM 1559 C C . ARG A 1 187 ? -5.448 0.851 21.530 1.00 96.50 187 ARG A C 1
ATOM 1561 O O . ARG A 1 187 ? -6.158 0.692 20.537 1.00 96.50 187 ARG A O 1
ATOM 1568 N N . VAL A 1 188 ? -5.833 1.483 22.632 1.00 97.25 188 VAL A N 1
ATOM 1569 C CA . VAL A 1 188 ? -7.104 2.195 22.788 1.00 97.25 188 VAL A CA 1
ATOM 1570 C C . VAL A 1 188 ? -6.789 3.553 23.406 1.00 97.25 188 VAL A C 1
ATOM 1572 O O . VAL A 1 188 ? -6.131 3.620 24.441 1.00 97.25 188 VAL A O 1
ATOM 1575 N N . GLU A 1 189 ? -7.208 4.624 22.744 1.00 96.56 189 GLU A N 1
ATOM 1576 C CA . GLU A 1 189 ? -7.038 6.010 23.187 1.00 96.56 189 GLU A CA 1
ATOM 1577 C C . GLU A 1 189 ? -8.432 6.624 23.383 1.00 96.56 189 GLU A C 1
ATOM 1579 O O . GLU A 1 189 ? -9.314 6.426 22.550 1.00 96.56 189 GLU A O 1
ATOM 1584 N N . GLU A 1 190 ? -8.655 7.328 24.492 1.00 94.94 190 GLU A N 1
ATOM 1585 C CA . GLU A 1 190 ? -9.908 8.053 24.744 1.00 94.94 190 GLU A CA 1
ATOM 1586 C C . GLU A 1 190 ? -9.817 9.450 24.115 1.00 94.94 190 GLU A C 1
ATOM 1588 O O . GLU A 1 190 ? -8.840 10.170 24.316 1.00 94.94 190 GLU A O 1
ATOM 1593 N N . GLU A 1 191 ? -10.832 9.818 23.341 1.00 91.94 191 GLU A N 1
ATOM 1594 C CA . GLU A 1 191 ? -10.986 11.115 22.689 1.00 91.94 191 GLU A CA 1
ATOM 1595 C C . GLU A 1 191 ? -12.289 11.739 23.204 1.00 91.94 191 GLU A C 1
ATOM 1597 O O . GLU A 1 191 ? -13.344 11.102 23.186 1.00 91.94 191 GLU A O 1
ATOM 1602 N N . GLN A 1 192 ? -12.214 12.965 23.720 1.00 87.75 192 GLN A N 1
ATOM 1603 C CA . GLN A 1 192 ? -13.385 13.686 24.211 1.00 87.75 192 GLN A CA 1
ATOM 1604 C C . GLN A 1 192 ? -13.870 14.627 23.109 1.00 87.75 192 GLN A C 1
ATOM 1606 O O . GLN A 1 192 ? -13.157 15.554 22.725 1.00 87.75 192 GLN A O 1
ATOM 1611 N N . GLU A 1 193 ? -15.072 14.380 22.595 1.00 82.19 193 GLU A N 1
ATOM 1612 C CA . GLU A 1 193 ? -15.657 15.135 21.489 1.00 82.19 193 GLU A CA 1
ATOM 1613 C C . GLU A 1 193 ? -17.057 15.605 21.895 1.00 82.19 193 GLU A C 1
ATOM 1615 O O . GLU A 1 193 ? -17.963 14.793 22.046 1.00 82.19 193 GLU A O 1
ATOM 1620 N N . ASN A 1 194 ? -17.239 16.918 22.078 1.00 75.88 194 ASN A N 1
ATOM 1621 C CA . ASN A 1 194 ? -18.538 17.536 22.388 1.00 75.88 194 ASN A CA 1
ATOM 1622 C C . ASN A 1 194 ? -19.292 16.868 23.562 1.00 75.88 194 ASN A C 1
ATOM 1624 O O . ASN A 1 194 ? -20.460 16.523 23.425 1.00 75.88 194 ASN A O 1
ATOM 1628 N N . ASP A 1 195 ? -18.610 16.675 24.697 1.00 81.25 195 ASP A N 1
ATOM 1629 C CA . ASP A 1 195 ? -19.083 15.962 25.903 1.00 81.25 195 ASP A CA 1
ATOM 1630 C C . ASP A 1 195 ? -19.319 14.444 25.764 1.00 81.25 195 ASP A C 1
ATOM 1632 O O . ASP A 1 195 ? -19.446 13.759 26.783 1.00 81.25 195 ASP A O 1
ATOM 1636 N N . ASP A 1 196 ? -19.247 13.883 24.555 1.00 87.25 196 ASP A N 1
ATOM 1637 C CA . ASP A 1 196 ? -19.293 12.440 24.335 1.00 87.25 196 ASP A CA 1
ATOM 1638 C C . ASP A 1 196 ? -17.889 11.821 24.375 1.00 87.25 196 ASP A C 1
ATOM 1640 O O . ASP A 1 196 ? -16.917 12.322 23.797 1.00 87.25 196 ASP A O 1
ATOM 1644 N N . LYS A 1 197 ? -17.784 10.668 25.040 1.00 90.25 197 LYS A N 1
ATOM 1645 C CA . LYS A 1 197 ? -16.566 9.853 25.033 1.00 90.25 197 LYS A CA 1
ATOM 1646 C C . LYS A 1 197 ? -16.511 9.026 23.755 1.00 90.25 197 LYS A C 1
ATOM 1648 O O . LYS A 1 197 ? -17.416 8.239 23.476 1.00 90.25 197 LYS A O 1
ATOM 1653 N N . LYS A 1 198 ? -15.430 9.183 22.999 1.00 94.50 198 LYS A N 1
ATOM 1654 C CA . LYS A 1 198 ? -15.090 8.359 21.840 1.00 94.50 198 LYS A CA 1
ATOM 1655 C C . LYS A 1 198 ? -13.804 7.597 22.130 1.00 94.50 198 LYS A C 1
ATOM 1657 O O . LYS A 1 198 ? -12.958 8.029 22.907 1.00 94.50 198 LYS A O 1
ATOM 1662 N N . TYR A 1 199 ? -13.644 6.459 21.475 1.00 96.50 199 TYR A N 1
ATOM 1663 C CA . TYR A 1 199 ? -12.470 5.611 21.607 1.00 96.50 199 TYR A CA 1
ATOM 1664 C C . TYR A 1 199 ? -11.827 5.413 20.245 1.00 96.50 199 TYR A C 1
ATOM 1666 O O . TYR A 1 199 ? -12.467 4.929 19.312 1.00 96.50 199 TYR A O 1
ATOM 1674 N N . LEU A 1 200 ? -10.550 5.762 20.139 1.00 97.31 200 LEU A N 1
ATOM 1675 C CA . LEU A 1 200 ? -9.702 5.461 18.997 1.00 97.31 200 LEU A CA 1
ATOM 1676 C C . LEU A 1 200 ? -9.017 4.117 19.226 1.00 97.31 200 LEU A C 1
ATOM 1678 O O . LEU A 1 200 ? -8.144 3.969 20.082 1.00 97.31 200 LEU A O 1
ATOM 1682 N N . VAL A 1 201 ? -9.409 3.128 18.435 1.00 98.06 201 VAL A N 1
ATOM 1683 C CA . VAL A 1 201 ? -8.995 1.735 18.584 1.00 98.06 201 VAL A CA 1
ATOM 1684 C C . VAL A 1 201 ? -8.057 1.377 17.440 1.00 98.06 201 VAL A C 1
ATOM 1686 O O . VAL A 1 201 ? -8.442 1.349 16.269 1.00 98.06 201 VAL A O 1
ATOM 1689 N N . GLY A 1 202 ? -6.793 1.124 17.771 1.00 98.00 202 GLY A N 1
ATOM 1690 C CA . GLY A 1 202 ? -5.808 0.626 16.819 1.00 98.00 202 GLY A CA 1
ATOM 1691 C C . GLY A 1 202 ? -5.839 -0.893 16.772 1.00 98.00 202 GLY A C 1
ATOM 1692 O O . GLY A 1 202 ? -5.633 -1.541 17.797 1.00 98.00 202 GLY A O 1
ATOM 1693 N N . VAL A 1 203 ? -6.028 -1.454 15.581 1.00 98.00 203 VAL A N 1
ATOM 1694 C CA . VAL A 1 203 ? -6.138 -2.897 15.365 1.00 98.00 203 VAL A CA 1
ATOM 1695 C C . VAL A 1 203 ? -5.116 -3.369 14.342 1.00 98.00 203 VAL A C 1
ATOM 1697 O O . VAL A 1 203 ? -4.952 -2.773 13.277 1.00 98.00 203 VAL A O 1
ATOM 1700 N N . LYS A 1 204 ? -4.430 -4.465 14.658 1.00 97.88 204 LYS A N 1
ATOM 1701 C CA . LYS A 1 204 ? -3.521 -5.184 13.765 1.00 97.88 204 LYS A CA 1
ATOM 1702 C C . LYS A 1 204 ? -4.225 -6.423 13.227 1.00 97.88 204 LYS A C 1
ATOM 1704 O O . LYS A 1 204 ? -4.753 -7.203 14.005 1.00 97.88 204 LYS A O 1
ATOM 1709 N N . PHE A 1 205 ? -4.202 -6.638 11.915 1.00 97.81 205 PHE A N 1
ATOM 1710 C CA . PHE A 1 205 ? -4.849 -7.808 11.318 1.00 97.81 205 PHE A CA 1
ATOM 1711 C C . PHE A 1 205 ? -4.171 -9.112 11.758 1.00 97.81 205 PHE A C 1
ATOM 1713 O O . PHE A 1 205 ? -2.944 -9.235 11.689 1.00 97.81 205 PHE A O 1
ATOM 1720 N N . ILE A 1 206 ? -4.981 -10.097 12.147 1.00 97.19 206 ILE A N 1
ATOM 1721 C CA . ILE A 1 206 ? -4.553 -11.461 12.482 1.00 97.19 206 ILE A CA 1
ATOM 1722 C C . ILE A 1 206 ? -5.291 -12.456 11.586 1.00 97.19 206 ILE A C 1
ATOM 1724 O O . ILE A 1 206 ? -6.429 -12.224 11.195 1.00 97.19 206 ILE A O 1
ATOM 1728 N N . ASN A 1 207 ? -4.626 -13.552 11.211 1.00 95.38 207 ASN A N 1
ATOM 1729 C CA . ASN A 1 207 ? -5.192 -14.613 10.359 1.00 95.38 207 ASN A CA 1
ATOM 1730 C C . ASN A 1 207 ? -5.790 -14.143 9.012 1.00 95.38 207 ASN A C 1
ATOM 1732 O O . ASN A 1 207 ? -6.590 -14.851 8.405 1.00 95.38 207 ASN A O 1
ATOM 1736 N N . ILE A 1 208 ? -5.377 -12.974 8.513 1.00 96.50 208 ILE A N 1
ATOM 1737 C CA . ILE A 1 208 ? -5.796 -12.460 7.205 1.00 96.50 208 ILE A CA 1
ATOM 1738 C C . ILE A 1 208 ? -5.201 -13.304 6.070 1.00 96.50 208 ILE A C 1
ATOM 1740 O O . ILE A 1 208 ? -3.996 -13.578 6.052 1.00 96.50 208 ILE A O 1
ATOM 1744 N N . LYS A 1 209 ? -6.034 -13.687 5.096 1.00 96.62 209 LYS A N 1
ATOM 1745 C CA . LYS A 1 209 ? -5.571 -14.381 3.885 1.00 96.62 209 LYS A CA 1
ATOM 1746 C C . LYS A 1 209 ? -4.751 -13.430 3.015 1.00 96.62 209 LYS A C 1
ATOM 1748 O O . LYS A 1 209 ? -5.075 -12.250 2.913 1.00 96.62 209 LYS A O 1
ATOM 1753 N N . GLU A 1 210 ? -3.737 -13.948 2.327 1.00 95.00 210 GLU A N 1
ATOM 1754 C CA . GLU A 1 210 ? -2.900 -13.151 1.416 1.00 95.00 210 GLU A CA 1
ATOM 1755 C C . GLU A 1 210 ? -3.743 -12.418 0.362 1.00 95.00 210 GLU A C 1
ATOM 1757 O O . GLU A 1 210 ? -3.610 -11.211 0.207 1.00 95.00 210 GLU A O 1
ATOM 1762 N N . VAL A 1 211 ? -4.736 -13.101 -0.216 1.00 95.50 211 VAL A N 1
ATOM 1763 C CA . VAL A 1 211 ? -5.691 -12.511 -1.171 1.00 95.50 211 VAL A CA 1
ATOM 1764 C C . VAL A 1 211 ? -6.464 -11.323 -0.579 1.00 95.50 211 VAL A C 1
ATOM 1766 O O . VAL A 1 211 ? -6.627 -10.307 -1.244 1.00 95.50 211 VAL A O 1
ATOM 1769 N N . GLN A 1 212 ? -6.915 -11.412 0.679 1.00 96.31 212 GLN A N 1
ATOM 1770 C CA . GLN A 1 212 ? -7.613 -10.303 1.349 1.00 96.31 212 GLN A CA 1
ATOM 1771 C C . GLN A 1 212 ? -6.665 -9.129 1.610 1.00 96.31 212 GLN A C 1
ATOM 1773 O O . GLN A 1 212 ? -7.035 -7.972 1.430 1.00 96.31 212 GLN A O 1
ATOM 1778 N N . ARG A 1 213 ? -5.421 -9.417 2.010 1.00 96.25 213 ARG A N 1
ATOM 1779 C CA . ARG A 1 213 ? -4.400 -8.388 2.220 1.00 96.25 213 ARG A CA 1
ATOM 1780 C C . ARG A 1 213 ? -4.078 -7.657 0.917 1.00 96.25 213 ARG A C 1
ATOM 1782 O O . ARG A 1 213 ? -4.052 -6.428 0.911 1.00 96.25 213 ARG A O 1
ATOM 1789 N N . ASP A 1 214 ? -3.868 -8.393 -0.168 1.00 95.50 214 ASP A N 1
ATOM 1790 C CA . ASP A 1 214 ? -3.588 -7.832 -1.491 1.00 95.50 214 ASP A CA 1
ATOM 1791 C C . ASP A 1 214 ? -4.752 -6.988 -2.005 1.00 95.50 214 ASP A C 1
ATOM 1793 O O . ASP A 1 214 ? -4.532 -5.938 -2.612 1.00 95.50 214 ASP A O 1
ATOM 1797 N N . TYR A 1 215 ? -5.985 -7.396 -1.701 1.00 96.62 215 TYR A N 1
ATOM 1798 C CA . TYR A 1 215 ? -7.177 -6.611 -1.994 1.00 96.62 215 TYR A CA 1
ATOM 1799 C C . TYR A 1 215 ? -7.166 -5.264 -1.257 1.00 96.62 215 TYR A C 1
ATOM 1801 O O . TYR A 1 215 ? -7.284 -4.222 -1.896 1.00 96.62 215 TYR A O 1
ATOM 1809 N N . ILE A 1 216 ? -6.915 -5.258 0.060 1.00 96.38 216 ILE A N 1
ATOM 1810 C CA . ILE A 1 216 ? -6.794 -4.022 0.857 1.00 96.38 216 ILE A CA 1
ATOM 1811 C C . ILE A 1 216 ? -5.684 -3.116 0.302 1.00 96.38 216 ILE A C 1
ATOM 1813 O O . ILE A 1 216 ? -5.872 -1.910 0.165 1.00 96.38 216 ILE A O 1
ATOM 1817 N N . ILE A 1 217 ? -4.520 -3.677 -0.042 1.00 95.25 217 ILE A N 1
ATOM 1818 C CA . ILE A 1 217 ? -3.394 -2.910 -0.604 1.00 95.25 217 ILE A CA 1
ATOM 1819 C C . ILE A 1 217 ? -3.756 -2.320 -1.971 1.00 95.25 217 ILE A C 1
ATOM 1821 O O . ILE A 1 217 ? -3.425 -1.165 -2.257 1.00 95.25 217 ILE A O 1
ATOM 1825 N N . SER A 1 218 ? -4.431 -3.100 -2.814 1.00 95.19 218 SER A N 1
ATOM 1826 C CA . SER A 1 218 ? -4.875 -2.669 -4.140 1.00 95.19 218 SER A CA 1
ATOM 1827 C C . SER A 1 218 ? -5.889 -1.538 -4.032 1.00 95.19 218 SER A C 1
ATOM 1829 O O . SER A 1 218 ? -5.746 -0.538 -4.736 1.00 95.19 218 SER A O 1
ATOM 1831 N N . TRP A 1 219 ? -6.838 -1.662 -3.102 1.00 96.19 219 TRP A N 1
ATOM 1832 C CA . TRP A 1 219 ? -7.806 -0.625 -2.769 1.00 96.19 219 TRP A CA 1
ATOM 1833 C C . TRP A 1 219 ? -7.109 0.661 -2.307 1.00 96.19 219 TRP A C 1
ATOM 1835 O O . TRP A 1 219 ? -7.280 1.699 -2.936 1.00 96.19 219 TRP A O 1
ATOM 1845 N N . ILE A 1 220 ? -6.193 0.579 -1.331 1.00 95.25 220 ILE A N 1
ATOM 1846 C CA . ILE A 1 220 ? -5.406 1.735 -0.860 1.00 95.25 220 ILE A CA 1
ATOM 1847 C C . ILE A 1 220 ? -4.685 2.430 -2.024 1.00 95.25 220 ILE A C 1
ATOM 1849 O O . ILE A 1 220 ? -4.726 3.651 -2.162 1.00 95.25 220 ILE A O 1
ATOM 1853 N N . THR A 1 221 ? -4.020 1.649 -2.877 1.00 93.00 221 THR A N 1
ATOM 1854 C CA . THR A 1 221 ? -3.239 2.177 -4.006 1.00 93.00 221 THR A CA 1
ATOM 1855 C C . THR A 1 221 ? -4.140 2.779 -5.090 1.00 93.00 221 THR A C 1
ATOM 1857 O O . THR A 1 221 ? -3.726 3.671 -5.833 1.00 93.00 221 THR A O 1
ATOM 1860 N N . LYS A 1 222 ? -5.370 2.277 -5.237 1.00 93.69 222 LYS A N 1
ATOM 1861 C CA . LYS A 1 222 ? -6.384 2.843 -6.128 1.00 93.69 222 LYS A CA 1
ATOM 1862 C C . LYS A 1 222 ? -6.886 4.182 -5.581 1.00 93.69 222 LYS A C 1
ATOM 1864 O O . LYS A 1 222 ? -6.726 5.175 -6.284 1.00 93.69 222 LYS A O 1
ATOM 1869 N N . SER A 1 223 ? -7.336 4.235 -4.329 1.00 91.69 223 SER A N 1
ATOM 1870 C CA . SER A 1 223 ? -7.838 5.466 -3.704 1.00 91.69 223 SER A CA 1
ATOM 1871 C C . SER A 1 223 ? -6.794 6.588 -3.692 1.00 91.69 223 SER A C 1
ATOM 1873 O O . SER A 1 223 ? -7.113 7.730 -3.993 1.00 91.69 223 SER A O 1
ATOM 1875 N N . GLN A 1 224 ? -5.515 6.270 -3.459 1.00 89.44 224 GLN A N 1
ATOM 1876 C CA . GLN A 1 224 ? -4.433 7.261 -3.571 1.00 89.44 224 GLN A CA 1
ATOM 1877 C C . GLN A 1 224 ? -4.300 7.867 -4.971 1.00 89.44 224 GLN A C 1
ATOM 1879 O O . GLN A 1 224 ? -3.965 9.040 -5.118 1.00 89.44 224 GLN A O 1
ATOM 1884 N N . ARG A 1 225 ? -4.483 7.056 -6.020 1.00 86.94 225 ARG A N 1
ATOM 1885 C CA . ARG A 1 225 ? -4.385 7.543 -7.401 1.00 86.94 225 ARG A CA 1
ATOM 1886 C C . ARG A 1 225 ? -5.559 8.447 -7.746 1.00 86.94 225 ARG A C 1
ATOM 1888 O O . ARG A 1 225 ? -5.351 9.423 -8.457 1.00 86.94 225 ARG A O 1
ATOM 1895 N N . GLU A 1 226 ? -6.740 8.131 -7.228 1.00 87.75 226 GLU A N 1
ATOM 1896 C CA . GLU A 1 226 ? -7.947 8.945 -7.384 1.00 87.75 226 GLU A CA 1
ATOM 1897 C C . GLU A 1 226 ? -7.792 10.292 -6.671 1.00 87.75 226 GLU A C 1
ATOM 1899 O O . GLU A 1 226 ? -7.967 11.327 -7.302 1.00 87.75 226 GLU A O 1
ATOM 1904 N N . GLU A 1 227 ? -7.316 10.308 -5.423 1.00 84.44 227 GLU A N 1
ATOM 1905 C CA . GLU A 1 227 ? -7.066 11.547 -4.669 1.00 84.44 227 GLU A CA 1
ATOM 1906 C C . GLU A 1 227 ? -6.052 12.470 -5.375 1.00 84.44 227 GLU A C 1
ATOM 1908 O O . GLU A 1 227 ? -6.211 13.689 -5.410 1.00 84.44 227 GLU A O 1
ATOM 1913 N N . VAL A 1 228 ? -5.015 11.905 -6.002 1.00 81.75 228 VAL A N 1
ATOM 1914 C CA . VAL A 1 228 ? -4.044 12.682 -6.796 1.00 81.75 228 VAL A CA 1
ATOM 1915 C C . VAL A 1 228 ? -4.633 13.172 -8.123 1.00 81.75 228 VAL A C 1
ATOM 1917 O O . VAL A 1 228 ? -4.192 14.206 -8.625 1.00 81.75 228 VAL A O 1
ATOM 1920 N N . SER A 1 229 ? -5.576 12.436 -8.718 1.00 79.81 229 SER A N 1
ATOM 1921 C CA . SER A 1 229 ? -6.251 12.858 -9.952 1.00 79.81 229 SER A CA 1
ATOM 1922 C C . SER A 1 229 ? -7.205 14.012 -9.672 1.00 79.81 229 SER A C 1
ATOM 1924 O O . SER A 1 229 ? -7.084 15.054 -10.306 1.00 79.81 229 SER A O 1
ATOM 1926 N N . ASN A 1 230 ? -8.061 13.863 -8.661 1.00 77.50 230 ASN A N 1
ATOM 1927 C CA . ASN A 1 230 ? -9.061 14.865 -8.300 1.00 77.50 230 ASN A CA 1
ATOM 1928 C C . ASN A 1 230 ? -8.397 16.186 -7.892 1.00 77.50 230 ASN A C 1
ATOM 1930 O O . ASN A 1 230 ? -8.758 17.234 -8.409 1.00 77.50 230 ASN A O 1
ATOM 1934 N N . ASN A 1 231 ? -7.327 16.134 -7.085 1.00 76.44 231 ASN A N 1
ATOM 1935 C CA . ASN A 1 231 ? -6.565 17.338 -6.730 1.00 76.44 231 ASN A CA 1
ATOM 1936 C C . ASN A 1 231 ? -5.989 18.076 -7.955 1.00 76.44 231 ASN A C 1
ATOM 1938 O O . ASN A 1 231 ? -5.788 19.284 -7.907 1.00 76.44 231 ASN A O 1
ATOM 1942 N N . LYS A 1 232 ? -5.671 17.375 -9.053 1.00 73.88 232 LYS A N 1
ATOM 1943 C CA . LYS A 1 232 ? -5.191 18.029 -10.282 1.00 73.88 232 LYS A CA 1
ATOM 1944 C C . LYS A 1 232 ? -6.323 18.662 -11.077 1.00 73.88 232 LYS A C 1
ATOM 1946 O O . LYS A 1 232 ? -6.085 19.670 -11.731 1.00 73.88 232 LYS A O 1
ATOM 1951 N N . GLU A 1 233 ? -7.501 18.054 -11.060 1.00 71.38 233 GLU A N 1
ATOM 1952 C CA . GLU A 1 233 ? -8.691 18.585 -11.722 1.00 71.38 233 GLU A CA 1
ATOM 1953 C C . GLU A 1 233 ? -9.179 19.847 -11.001 1.00 71.38 233 GLU A C 1
ATOM 1955 O O . GLU A 1 233 ? -9.322 20.875 -11.653 1.00 71.38 233 GLU A O 1
ATOM 1960 N N . GLU A 1 234 ? -9.252 19.835 -9.666 1.00 70.94 234 GLU A N 1
ATOM 1961 C CA . GLU A 1 234 ? -9.604 21.013 -8.853 1.00 70.94 234 GLU A CA 1
ATOM 1962 C C . GLU A 1 234 ? -8.629 22.187 -9.065 1.00 70.94 234 GLU A C 1
ATOM 1964 O O . GLU A 1 234 ? -9.050 23.328 -9.243 1.00 70.94 234 GLU A O 1
ATOM 1969 N N . LEU A 1 235 ? -7.319 21.915 -9.141 1.00 68.56 235 LEU A N 1
ATOM 1970 C CA . LEU A 1 235 ? -6.312 22.945 -9.435 1.00 68.56 235 LEU A CA 1
ATOM 1971 C C . LEU A 1 235 ? -6.442 23.528 -10.851 1.00 68.56 235 LEU A C 1
ATOM 1973 O O . LEU A 1 235 ? -6.113 24.696 -11.066 1.00 68.56 235 LEU A O 1
ATOM 1977 N N . ASN A 1 236 ? -6.892 22.726 -11.819 1.00 69.88 236 ASN A N 1
ATOM 1978 C CA . ASN A 1 236 ? -7.113 23.200 -13.181 1.00 69.88 236 ASN A CA 1
ATOM 1979 C C . ASN A 1 236 ? -8.399 24.034 -13.261 1.00 69.88 236 ASN A C 1
ATOM 1981 O O . ASN A 1 236 ? -8.361 25.122 -13.833 1.00 69.88 236 ASN A O 1
ATOM 1985 N N . GLU A 1 237 ? -9.489 23.591 -12.631 1.00 70.88 237 GLU A N 1
ATOM 1986 C CA . GLU A 1 237 ? -10.759 24.327 -12.585 1.00 70.88 237 GLU A CA 1
ATOM 1987 C C . GLU A 1 237 ? -10.611 25.673 -11.859 1.00 70.88 237 GLU A C 1
ATOM 1989 O O . GLU A 1 237 ? -11.023 26.701 -12.394 1.00 70.88 237 GLU A O 1
ATOM 1994 N N . GLU A 1 238 ? -9.918 25.729 -10.714 1.00 65.94 238 GLU A N 1
ATOM 1995 C CA . GLU A 1 238 ? -9.633 27.003 -10.035 1.00 65.94 238 GLU A CA 1
ATOM 1996 C C . GLU A 1 238 ? -8.767 27.943 -10.889 1.00 65.94 238 GLU A C 1
ATOM 1998 O O . GLU A 1 238 ? -8.910 29.167 -10.818 1.00 65.94 238 GLU A O 1
ATOM 2003 N N . SER A 1 239 ? -7.863 27.406 -11.714 1.00 64.75 239 SER A N 1
ATOM 2004 C CA . SER A 1 239 ? -7.037 28.224 -12.609 1.00 64.75 239 SER A CA 1
ATOM 2005 C C . SER A 1 239 ? -7.826 28.792 -13.796 1.00 64.75 239 SER A C 1
ATOM 2007 O O . SER A 1 239 ? -7.573 29.924 -14.214 1.00 64.75 239 SER A O 1
ATOM 2009 N N . GLU A 1 240 ? -8.815 28.054 -14.304 1.00 66.12 240 GLU A N 1
ATOM 2010 C CA . GLU A 1 240 ? -9.709 28.510 -15.372 1.00 66.12 240 GLU A CA 1
ATOM 2011 C C . GLU A 1 240 ? -10.692 29.572 -14.858 1.00 66.12 240 GLU A C 1
ATOM 2013 O O . GLU A 1 240 ? -10.834 30.626 -15.482 1.00 66.12 240 GLU A O 1
ATOM 2018 N N . ASP A 1 241 ? -11.257 29.374 -13.665 1.00 68.31 241 ASP A N 1
ATOM 2019 C CA . ASP A 1 241 ? -12.194 30.311 -13.033 1.00 68.31 241 ASP A CA 1
ATOM 2020 C C . ASP A 1 241 ? -11.511 31.640 -12.644 1.00 68.31 241 ASP A C 1
ATOM 2022 O O . ASP A 1 241 ? -12.080 32.734 -12.766 1.00 68.31 241 ASP A O 1
ATOM 2026 N N . ASN A 1 242 ? -10.243 31.573 -12.219 1.00 62.69 242 ASN A N 1
ATOM 2027 C CA . ASN A 1 242 ? -9.428 32.757 -11.945 1.00 62.69 242 ASN A CA 1
ATOM 2028 C C . ASN A 1 242 ? -9.004 33.485 -13.228 1.00 62.69 242 ASN A C 1
ATOM 2030 O O . ASN A 1 242 ? -8.996 34.718 -13.246 1.00 62.69 242 ASN A O 1
ATOM 2034 N N . ASN A 1 243 ? -8.716 32.766 -14.316 1.00 63.09 243 ASN A N 1
ATOM 2035 C CA . ASN A 1 243 ? -8.451 33.390 -15.613 1.00 63.09 243 ASN A CA 1
ATOM 2036 C C . ASN A 1 243 ? -9.707 34.060 -16.188 1.00 63.09 243 ASN A C 1
ATOM 2038 O O . ASN A 1 243 ? -9.613 35.166 -16.718 1.00 63.09 243 ASN A O 1
ATOM 2042 N N . GLU A 1 244 ? -10.896 33.473 -16.028 1.00 69.06 244 GLU A N 1
ATOM 2043 C CA . GLU A 1 244 ? -12.143 34.095 -16.490 1.00 69.06 244 GLU A CA 1
ATOM 2044 C C . GLU A 1 244 ? -12.500 35.355 -15.681 1.00 69.06 244 GLU A C 1
ATOM 2046 O O . GLU A 1 244 ? -12.933 36.362 -16.249 1.00 69.06 244 GLU A O 1
ATOM 2051 N N . LYS A 1 245 ? -12.258 35.354 -14.361 1.00 66.75 245 LYS A N 1
ATOM 2052 C CA . LYS A 1 245 ? -12.393 36.561 -13.524 1.00 66.75 245 LYS A CA 1
ATOM 2053 C C . LYS A 1 245 ? -11.378 37.639 -13.896 1.00 66.75 245 LYS A C 1
ATOM 2055 O O . LYS A 1 245 ? -11.749 38.808 -13.947 1.00 66.75 245 LYS A O 1
ATOM 2060 N N . THR A 1 246 ? -10.135 37.260 -14.188 1.00 60.19 246 THR A N 1
ATOM 2061 C CA . THR A 1 246 ? -9.084 38.207 -14.595 1.00 60.19 246 THR A CA 1
ATOM 2062 C C . THR A 1 246 ? -9.419 38.838 -15.948 1.00 60.19 246 THR A C 1
ATOM 2064 O O . THR A 1 246 ? -9.402 40.059 -16.063 1.00 60.19 246 THR A O 1
ATOM 2067 N N . ASN A 1 247 ? -9.883 38.045 -16.918 1.00 66.69 247 ASN A N 1
ATOM 2068 C CA . ASN A 1 247 ? -10.317 38.543 -18.226 1.00 66.69 247 ASN A CA 1
ATOM 2069 C C . ASN A 1 247 ? -11.548 39.465 -18.132 1.00 66.69 247 ASN A C 1
ATOM 2071 O O . ASN A 1 247 ? -11.593 40.488 -18.808 1.00 66.69 247 ASN A O 1
ATOM 2075 N N . LYS A 1 248 ? -12.524 39.168 -17.258 1.00 69.69 248 LYS A N 1
ATOM 2076 C CA . LYS A 1 248 ? -13.670 40.069 -17.007 1.00 69.69 248 LYS A CA 1
ATOM 2077 C C . LYS A 1 248 ? -13.257 41.375 -16.327 1.00 69.69 248 LYS A C 1
ATOM 2079 O O . LYS A 1 248 ? -13.875 42.406 -16.583 1.00 69.69 248 LYS A O 1
ATOM 2084 N N . ILE A 1 249 ? -12.238 41.348 -15.466 1.00 63.50 249 ILE A N 1
ATOM 2085 C CA . ILE A 1 249 ? -11.684 42.560 -14.849 1.00 63.50 249 ILE A CA 1
ATOM 2086 C C . ILE A 1 249 ? -10.947 43.387 -15.905 1.00 63.50 249 ILE A C 1
ATOM 2088 O O . ILE A 1 249 ? -11.215 44.577 -16.001 1.00 63.50 249 ILE A O 1
ATOM 2092 N N . GLU A 1 250 ? -10.111 42.775 -16.747 1.00 62.50 250 GLU A N 1
ATOM 2093 C CA . GLU A 1 250 ? -9.407 43.469 -17.835 1.00 62.50 250 GLU A CA 1
ATOM 2094 C C . GLU A 1 250 ? -10.373 44.059 -18.877 1.00 62.50 250 GLU A C 1
ATOM 2096 O O . GLU A 1 250 ? -10.191 45.197 -19.306 1.00 62.50 250 GLU A O 1
ATOM 2101 N N . GLU A 1 251 ? -11.458 43.357 -19.219 1.00 65.81 251 GLU A N 1
ATOM 2102 C CA . GLU A 1 251 ? -12.507 43.863 -20.115 1.00 65.81 251 GLU A CA 1
ATOM 2103 C C . GLU A 1 251 ? -13.330 44.996 -19.467 1.00 65.81 251 GLU A C 1
ATOM 2105 O O . GLU A 1 251 ? -13.749 45.942 -20.140 1.00 65.81 251 GLU A O 1
ATOM 2110 N N . PHE A 1 252 ? -13.520 44.966 -18.144 1.00 61.28 252 PHE A N 1
ATOM 2111 C CA . PHE A 1 252 ? -14.137 46.066 -17.398 1.00 61.28 252 PHE A CA 1
ATOM 2112 C C . PHE A 1 252 ? -13.201 47.283 -17.277 1.00 61.28 252 PHE A C 1
ATOM 2114 O O . PHE A 1 252 ? -13.663 48.418 -17.394 1.00 61.28 252 PHE A O 1
ATOM 2121 N N . THR A 1 253 ? -11.891 47.077 -17.105 1.00 55.38 253 THR A N 1
ATOM 2122 C CA . THR A 1 253 ? -10.884 48.151 -17.042 1.00 55.38 253 THR A CA 1
ATOM 2123 C C . THR A 1 253 ? -10.654 48.794 -18.415 1.00 55.38 253 THR A C 1
ATOM 2125 O O . THR A 1 253 ? -10.637 50.020 -18.509 1.00 55.38 253 THR A O 1
ATOM 2128 N N . ALA A 1 254 ? -10.616 48.008 -19.496 1.00 55.88 254 ALA A N 1
ATOM 2129 C CA . ALA A 1 254 ? -10.484 48.515 -20.866 1.00 55.88 254 ALA A CA 1
ATOM 2130 C C . ALA A 1 254 ? -11.689 49.368 -21.312 1.00 55.88 254 ALA A C 1
ATOM 2132 O O . ALA A 1 254 ? -11.527 50.331 -22.058 1.00 55.88 254 ALA A O 1
ATOM 2133 N N . ASN A 1 255 ? -12.893 49.073 -20.807 1.00 54.06 255 ASN A N 1
ATOM 2134 C CA . ASN A 1 255 ? -14.091 49.877 -21.072 1.00 54.06 255 ASN A CA 1
ATOM 2135 C C . ASN A 1 255 ? -14.205 51.132 -20.180 1.00 54.06 255 ASN A C 1
ATOM 2137 O O . ASN A 1 255 ? -14.958 52.051 -20.511 1.00 54.06 255 ASN A O 1
ATOM 2141 N N . GLN A 1 256 ? -13.460 51.213 -19.070 1.00 50.72 256 GLN A N 1
ATOM 2142 C CA . GLN A 1 256 ? -13.353 52.441 -18.270 1.00 50.72 256 GLN A CA 1
ATOM 2143 C C . GLN A 1 256 ? -12.275 53.403 -18.796 1.00 50.72 256 GLN A C 1
ATOM 2145 O O . GLN A 1 256 ? -12.433 54.617 -18.655 1.00 50.72 256 GLN A O 1
ATOM 2150 N N . GLU A 1 257 ? -11.243 52.906 -19.482 1.00 49.34 257 GLU A N 1
ATOM 2151 C CA . GLU A 1 257 ? -10.195 53.745 -20.087 1.00 49.34 257 GLU A CA 1
ATOM 2152 C C . GLU A 1 257 ? -10.640 54.496 -21.358 1.00 49.34 257 GLU A C 1
ATOM 2154 O O . GLU A 1 257 ? -10.007 55.476 -21.741 1.00 49.34 257 GLU A O 1
ATOM 2159 N N . THR A 1 258 ? -11.780 54.156 -21.971 1.00 47.69 258 THR A N 1
ATOM 2160 C CA . THR A 1 258 ? -12.308 54.890 -23.141 1.00 47.69 258 THR A CA 1
ATOM 2161 C C . THR A 1 258 ? -13.201 56.092 -22.814 1.00 47.69 258 THR A C 1
ATOM 2163 O O . THR A 1 258 ? -13.761 56.686 -23.734 1.00 47.69 258 THR A O 1
ATOM 2166 N N . THR A 1 259 ? -13.342 56.494 -21.543 1.00 47.84 259 THR A N 1
ATOM 2167 C CA . THR A 1 259 ? -14.206 57.648 -21.187 1.00 47.84 259 THR A CA 1
ATOM 2168 C C . THR A 1 259 ? -13.521 58.763 -20.400 1.00 47.84 259 THR A C 1
ATOM 2170 O O . THR A 1 259 ? -14.174 59.756 -20.112 1.00 47.84 259 THR A O 1
ATOM 2173 N N . ASN A 1 260 ? -12.222 58.683 -20.107 1.00 41.16 260 ASN A N 1
ATOM 2174 C CA . ASN A 1 260 ? -11.507 59.774 -19.436 1.00 41.16 260 ASN A CA 1
ATOM 2175 C C . ASN A 1 260 ? -10.127 60.018 -20.062 1.00 41.16 260 ASN A C 1
ATOM 2177 O O . ASN A 1 260 ? -9.092 59.852 -19.428 1.00 41.16 260 ASN A O 1
ATOM 2181 N N . GLU A 1 261 ? -10.109 60.498 -21.307 1.00 49.34 261 GLU A N 1
ATOM 2182 C CA . GLU A 1 261 ? -9.031 61.391 -21.741 1.00 49.34 261 GLU A CA 1
ATOM 2183 C C . GLU A 1 261 ? -9.330 62.800 -21.219 1.00 49.34 261 GLU A C 1
ATOM 2185 O O . GLU A 1 261 ? -9.965 63.609 -21.900 1.00 49.34 261 GLU A O 1
ATOM 2190 N N . LYS A 1 262 ? -8.887 63.078 -19.990 1.00 49.16 262 LYS A N 1
ATOM 2191 C CA . LYS A 1 262 ? -8.171 64.303 -19.599 1.00 49.16 262 LYS A CA 1
ATOM 2192 C C . LYS A 1 262 ? -8.022 64.374 -18.082 1.00 49.16 262 LYS A C 1
ATOM 2194 O O . LYS A 1 262 ? -8.985 64.192 -17.352 1.00 49.16 262 LYS A O 1
ATOM 2199 N N . GLU A 1 263 ? -6.812 64.771 -17.711 1.00 44.97 263 GLU A N 1
ATOM 2200 C CA . GLU A 1 263 ? -6.316 65.155 -16.387 1.00 44.97 263 GLU A CA 1
ATOM 2201 C C . GLU A 1 263 ? -5.714 64.044 -15.514 1.00 44.97 263 GLU A C 1
ATOM 2203 O O . GLU A 1 263 ? -6.288 62.987 -15.277 1.00 44.97 263 GLU A O 1
ATOM 2208 N N . ASP A 1 264 ? -4.500 64.377 -15.068 1.00 40.09 264 ASP A N 1
ATOM 2209 C CA . ASP A 1 264 ? -3.664 63.779 -14.033 1.00 40.09 264 ASP A CA 1
ATOM 2210 C C . ASP A 1 264 ? -2.962 62.447 -14.334 1.00 40.09 264 ASP A C 1
ATOM 2212 O O . ASP A 1 264 ? -3.242 61.382 -13.785 1.00 40.09 264 ASP A O 1
ATOM 2216 N N . GLN A 1 265 ? -1.895 62.567 -15.134 1.00 45.75 265 GLN A N 1
ATOM 2217 C CA . GLN A 1 265 ? -0.687 61.780 -14.892 1.00 45.75 265 GLN A CA 1
ATOM 2218 C C . GLN A 1 265 ? -0.045 62.250 -13.582 1.00 45.75 265 GLN A C 1
ATOM 2220 O O . GLN A 1 265 ? 0.520 63.335 -13.547 1.00 45.75 265 GLN A O 1
ATOM 2225 N N . ASP A 1 266 ? -0.141 61.441 -12.528 1.00 46.31 266 ASP A N 1
ATOM 2226 C CA . ASP A 1 266 ? 0.994 61.091 -11.664 1.00 46.31 266 ASP A CA 1
ATOM 2227 C C . ASP A 1 266 ? 0.576 60.055 -10.604 1.00 46.31 266 ASP A C 1
ATOM 2229 O O . ASP A 1 266 ? -0.444 60.188 -9.932 1.00 46.31 266 ASP A O 1
ATOM 2233 N N . ASN A 1 267 ? 1.434 59.046 -10.421 1.00 46.44 267 ASN A N 1
ATOM 2234 C CA . ASN A 1 267 ? 1.339 57.893 -9.505 1.00 46.44 267 ASN A CA 1
ATOM 2235 C C . ASN A 1 267 ? 0.615 56.639 -10.015 1.00 46.44 267 ASN A C 1
ATOM 2237 O O . ASN A 1 267 ? -0.303 56.122 -9.379 1.00 46.44 267 ASN A O 1
ATOM 2241 N N . LEU A 1 268 ? 1.149 56.048 -11.086 1.00 38.72 268 LEU A N 1
ATOM 2242 C CA . LEU A 1 268 ? 1.024 54.608 -11.309 1.00 38.72 268 LEU A CA 1
ATOM 2243 C C . LEU A 1 268 ? 2.337 53.930 -10.893 1.00 38.72 268 LEU A C 1
ATOM 2245 O O . LEU A 1 268 ? 3.398 54.206 -11.453 1.00 38.72 268 LEU A O 1
ATOM 2249 N N . PHE A 1 269 ? 2.266 53.059 -9.885 1.00 40.00 269 PHE A N 1
ATOM 2250 C CA . PHE A 1 269 ? 3.387 52.240 -9.428 1.00 40.00 269 PHE A CA 1
ATOM 2251 C C . PHE A 1 269 ? 3.898 51.367 -10.582 1.00 40.00 269 PHE A C 1
ATOM 2253 O O . PHE A 1 269 ? 3.298 50.347 -10.913 1.00 40.00 269 PHE A O 1
ATOM 2260 N N . ARG A 1 270 ? 5.036 51.733 -11.178 1.00 35.59 270 ARG A N 1
ATOM 2261 C CA . ARG A 1 270 ? 5.848 50.798 -11.960 1.00 35.59 270 ARG A CA 1
ATOM 2262 C C . ARG A 1 270 ? 6.826 50.115 -11.016 1.00 35.59 270 ARG A C 1
ATOM 2264 O O . ARG A 1 270 ? 7.806 50.721 -10.596 1.00 35.59 270 ARG A O 1
ATOM 2271 N N . ALA A 1 271 ? 6.564 48.855 -10.688 1.00 42.16 271 ALA A N 1
ATOM 2272 C CA . ALA A 1 271 ? 7.626 47.980 -10.214 1.00 42.16 271 ALA A CA 1
ATOM 2273 C C . ALA A 1 271 ? 8.529 47.669 -11.414 1.00 42.16 271 ALA A C 1
ATOM 2275 O O . ALA A 1 271 ? 8.059 47.133 -12.419 1.00 42.16 271 ALA A O 1
ATOM 2276 N N . GLU A 1 272 ? 9.804 48.049 -11.343 1.00 37.03 272 GLU A N 1
ATOM 2277 C CA . GLU A 1 272 ? 10.760 47.653 -12.373 1.00 37.03 272 GLU A CA 1
ATOM 2278 C C . GLU A 1 272 ? 10.948 46.128 -12.347 1.00 37.03 272 GLU A C 1
ATOM 2280 O O . GLU A 1 272 ? 11.056 45.540 -11.264 1.00 37.03 272 GLU A O 1
ATOM 2285 N N . PRO A 1 273 ? 10.979 45.460 -13.514 1.00 36.09 273 PRO A N 1
ATOM 2286 C CA . PRO A 1 273 ? 11.261 44.036 -13.577 1.00 36.09 273 PRO A CA 1
ATOM 2287 C C . PRO A 1 273 ? 12.667 43.770 -13.031 1.00 36.09 273 PRO A C 1
ATOM 2289 O O . PRO A 1 273 ? 13.671 44.247 -13.559 1.00 36.09 273 PRO A O 1
ATOM 2292 N N . ILE A 1 274 ? 12.737 42.992 -11.953 1.00 51.00 274 ILE A N 1
ATOM 2293 C CA . ILE A 1 274 ? 14.002 42.603 -11.334 1.00 51.00 274 ILE A CA 1
ATOM 2294 C C . ILE A 1 274 ? 14.659 41.551 -12.230 1.00 51.00 274 ILE A C 1
ATOM 2296 O O . ILE A 1 274 ? 14.170 40.428 -12.364 1.00 51.00 274 ILE A O 1
ATOM 2300 N N . HIS A 1 275 ? 15.777 41.916 -12.853 1.00 41.72 275 HIS A N 1
ATOM 2301 C CA . HIS A 1 275 ? 16.567 41.001 -13.666 1.00 41.72 275 HIS A CA 1
ATOM 2302 C C . HIS A 1 275 ? 17.555 40.217 -12.800 1.00 41.72 275 HIS A C 1
ATOM 2304 O O . HIS A 1 275 ? 18.514 40.754 -12.251 1.00 41.72 275 HIS A O 1
ATOM 2310 N N . PHE A 1 276 ? 17.331 38.912 -12.726 1.00 49.78 276 PHE A N 1
ATOM 2311 C CA . PHE A 1 276 ? 18.212 37.949 -12.083 1.00 49.78 276 PHE A CA 1
ATOM 2312 C C . PHE A 1 276 ? 19.345 37.562 -13.047 1.00 49.78 276 PHE A C 1
ATOM 2314 O O . PHE A 1 276 ? 19.093 36.948 -14.083 1.00 49.78 276 PHE A O 1
ATOM 2321 N N . THR A 1 277 ? 20.594 37.917 -12.736 1.00 45.59 277 THR A N 1
ATOM 2322 C CA . THR A 1 277 ? 21.779 37.505 -13.511 1.00 45.59 277 THR A CA 1
ATOM 2323 C C . THR A 1 277 ? 22.692 36.626 -12.652 1.00 45.59 277 THR A C 1
ATOM 2325 O O . THR A 1 277 ? 22.824 36.854 -11.454 1.00 45.59 277 THR A O 1
ATOM 2328 N N . GLY A 1 278 ? 23.298 35.592 -13.253 1.00 52.88 278 GLY A N 1
ATOM 2329 C CA . GLY A 1 278 ? 24.291 34.732 -12.584 1.00 52.88 278 GLY A CA 1
ATOM 2330 C C . GLY A 1 278 ? 23.892 33.275 -12.310 1.00 52.88 278 GLY A C 1
ATOM 2331 O O . GLY A 1 278 ? 24.704 32.546 -11.755 1.00 52.88 278 GLY A O 1
ATOM 2332 N N . PHE A 1 279 ? 22.704 32.825 -12.722 1.00 53.38 279 PHE A N 1
ATOM 2333 C CA . PHE A 1 279 ? 22.239 31.448 -12.483 1.00 53.38 279 PHE A CA 1
ATOM 2334 C C . PHE A 1 279 ? 22.664 30.487 -13.597 1.00 53.38 279 PHE A C 1
ATOM 2336 O O . PHE A 1 279 ? 22.539 30.811 -14.784 1.00 53.38 279 PHE A O 1
ATOM 2343 N N . LYS A 1 280 ? 23.132 29.285 -13.236 1.00 55.00 280 LYS A N 1
ATOM 2344 C CA . LYS A 1 280 ? 23.351 28.207 -14.214 1.00 55.00 280 LYS A CA 1
ATOM 2345 C C . LYS A 1 280 ? 22.031 27.493 -14.508 1.00 55.00 280 LYS A C 1
ATOM 2347 O O . LYS A 1 280 ? 21.150 27.375 -13.658 1.00 55.00 280 LYS A O 1
ATOM 2352 N N . LYS A 1 281 ? 21.892 27.000 -15.742 1.00 41.69 281 LYS A N 1
ATOM 2353 C CA . LYS A 1 281 ? 20.764 26.151 -16.141 1.00 41.69 281 LYS A CA 1
ATOM 2354 C C . LYS A 1 281 ? 20.773 24.914 -15.229 1.00 41.69 281 LYS A C 1
ATOM 2356 O O . LYS A 1 281 ? 21.789 24.229 -15.193 1.00 41.69 281 LYS A O 1
ATOM 2361 N N . ASP A 1 282 ? 19.671 24.687 -14.512 1.00 47.12 282 ASP A N 1
ATOM 2362 C CA . ASP A 1 282 ? 19.401 23.565 -13.587 1.00 47.12 282 ASP A CA 1
ATOM 2363 C C . ASP A 1 282 ? 19.659 23.799 -12.075 1.00 47.12 282 ASP A C 1
ATOM 2365 O O . ASP A 1 282 ? 19.536 22.859 -11.288 1.00 47.12 282 ASP A O 1
ATOM 2369 N N . GLU A 1 283 ? 19.921 25.032 -11.622 1.00 55.47 283 GLU A N 1
ATOM 2370 C CA . GLU A 1 283 ? 19.980 25.359 -10.181 1.00 55.47 283 GLU A CA 1
ATOM 2371 C C . GLU A 1 283 ? 18.579 25.562 -9.565 1.00 55.47 283 GLU A C 1
ATOM 2373 O O . GLU A 1 283 ? 17.717 26.231 -10.137 1.00 55.47 283 GLU A O 1
ATOM 2378 N N . GLN A 1 284 ? 18.346 24.994 -8.373 1.00 47.81 284 GLN A N 1
ATOM 2379 C CA . GLN A 1 284 ? 17.113 25.182 -7.597 1.00 47.81 284 GLN A CA 1
ATOM 2380 C C . GLN A 1 284 ? 17.368 26.087 -6.387 1.00 47.81 284 GLN A C 1
ATOM 2382 O O . GLN A 1 284 ? 18.261 25.821 -5.578 1.00 47.81 284 GLN A O 1
ATOM 2387 N N . ILE A 1 285 ? 16.550 27.132 -6.247 1.00 52.81 285 ILE A N 1
ATOM 2388 C CA . ILE A 1 285 ? 16.628 28.101 -5.149 1.00 52.81 285 ILE A CA 1
ATOM 2389 C C . ILE A 1 285 ? 15.345 28.007 -4.341 1.00 52.81 285 ILE A C 1
ATOM 2391 O O . ILE A 1 285 ? 14.249 28.049 -4.904 1.00 52.81 285 ILE A O 1
ATOM 2395 N N . GLN A 1 286 ? 15.476 27.930 -3.022 1.00 46.62 286 GLN A N 1
ATOM 2396 C CA . GLN A 1 286 ? 14.342 28.101 -2.127 1.00 46.62 286 GLN A CA 1
ATOM 2397 C C . GLN A 1 286 ? 14.404 29.494 -1.524 1.00 46.62 286 GLN A C 1
ATOM 2399 O O . GLN A 1 286 ? 15.394 29.885 -0.906 1.00 46.62 286 GLN A O 1
ATOM 2404 N N . LEU A 1 287 ? 13.334 30.253 -1.735 1.00 47.25 287 LEU A N 1
ATOM 2405 C CA . LEU A 1 287 ? 13.175 31.578 -1.163 1.00 47.25 287 LEU A CA 1
ATOM 2406 C C . LEU A 1 287 ? 12.316 31.465 0.088 1.00 47.25 287 LEU A C 1
ATOM 2408 O O . LEU A 1 287 ? 11.238 30.868 0.061 1.00 47.25 287 LEU A O 1
ATOM 2412 N N . LYS A 1 288 ? 12.790 32.053 1.182 1.00 48.28 288 LYS A N 1
ATOM 2413 C CA . LYS A 1 288 ? 12.042 32.162 2.426 1.00 48.28 288 LYS A CA 1
ATOM 2414 C C . LYS A 1 288 ? 11.768 33.634 2.695 1.00 48.28 288 LYS A C 1
ATOM 2416 O O . LYS A 1 288 ? 12.685 34.451 2.783 1.00 48.28 288 LYS A O 1
ATOM 2421 N N . LEU A 1 289 ? 10.485 33.959 2.778 1.00 50.34 289 LEU A N 1
ATOM 2422 C CA . LEU A 1 289 ? 10.008 35.275 3.174 1.00 50.34 289 LEU A CA 1
ATOM 2423 C C . LEU A 1 289 ? 10.014 35.346 4.694 1.00 50.34 289 LEU A C 1
ATOM 2425 O O . LEU A 1 289 ? 9.350 34.541 5.349 1.00 50.34 289 LEU A O 1
ATOM 2429 N N . ASP A 1 290 ? 10.763 36.302 5.229 1.00 54.28 290 ASP A N 1
ATOM 2430 C CA . ASP A 1 290 ? 10.775 36.599 6.653 1.00 54.28 290 ASP A CA 1
ATOM 2431 C C . ASP A 1 290 ? 10.249 38.016 6.874 1.00 54.28 290 ASP A C 1
ATOM 2433 O O . ASP A 1 290 ? 10.643 38.965 6.183 1.00 54.28 290 ASP A O 1
ATOM 2437 N N . ARG A 1 291 ? 9.298 38.147 7.798 1.00 53.81 291 ARG A N 1
ATOM 2438 C CA . ARG A 1 291 ? 8.582 39.399 8.041 1.00 53.81 291 ARG A CA 1
ATOM 2439 C C . ARG A 1 291 ? 8.799 39.820 9.484 1.00 53.81 291 ARG A C 1
ATOM 2441 O O . ARG A 1 291 ? 8.074 39.393 10.378 1.00 53.81 291 ARG A O 1
ATOM 2448 N N . GLU A 1 292 ? 9.778 40.695 9.686 1.00 50.88 292 GLU A N 1
ATOM 2449 C C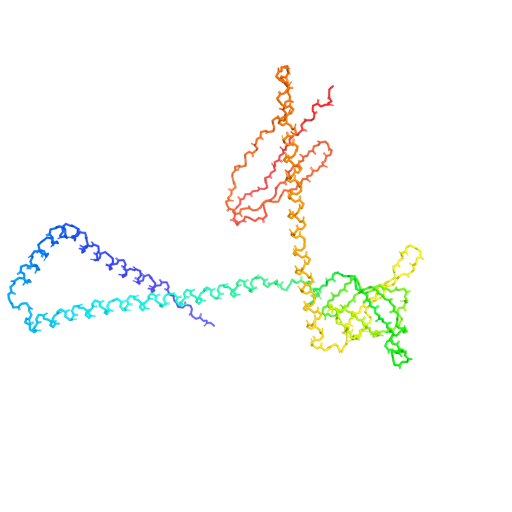A . GLU A 1 292 ? 10.037 41.349 10.967 1.00 50.88 292 GLU A CA 1
ATOM 2450 C C . GLU A 1 292 ? 9.600 42.820 10.887 1.00 50.88 292 GLU A C 1
ATOM 2452 O O . GLU A 1 292 ? 10.280 43.680 10.324 1.00 50.88 292 GLU A O 1
ATOM 2457 N N . GLY A 1 293 ? 8.426 43.118 11.451 1.00 64.19 293 GLY A N 1
ATOM 2458 C CA . GLY A 1 293 ? 7.865 44.472 11.473 1.00 64.19 293 GLY A CA 1
ATOM 2459 C C . GLY A 1 293 ? 7.371 44.960 10.103 1.00 64.19 293 GLY A C 1
ATOM 2460 O O . GLY A 1 293 ? 6.668 44.241 9.391 1.00 64.19 293 GLY A O 1
ATOM 2461 N N . GLU A 1 294 ? 7.694 46.210 9.751 1.00 44.31 294 GLU A N 1
ATOM 2462 C CA . GLU A 1 294 ? 7.315 46.831 8.466 1.00 44.31 294 GLU A CA 1
ATOM 2463 C C . GLU A 1 294 ? 8.266 46.467 7.308 1.00 44.31 294 GLU A C 1
ATOM 2465 O O . GLU A 1 294 ? 7.963 46.770 6.156 1.00 44.31 294 GLU A O 1
ATOM 2470 N N . ASN A 1 295 ? 9.371 45.766 7.584 1.00 44.09 295 ASN A N 1
ATOM 2471 C CA . ASN A 1 295 ? 10.323 45.336 6.563 1.00 44.09 295 ASN A CA 1
ATOM 2472 C C . ASN A 1 295 ? 10.055 43.886 6.142 1.00 44.09 295 ASN A C 1
ATOM 2474 O O . ASN A 1 295 ? 9.831 43.002 6.971 1.00 44.09 295 ASN A O 1
ATOM 2478 N N . VAL A 1 296 ? 10.118 43.629 4.836 1.00 50.12 296 VAL A N 1
ATOM 2479 C CA . VAL A 1 296 ? 10.061 42.277 4.270 1.00 50.12 296 VAL A CA 1
ATOM 2480 C C . VAL A 1 296 ? 11.446 41.934 3.748 1.00 50.12 296 VAL A C 1
ATOM 2482 O O . VAL A 1 296 ? 11.938 42.586 2.831 1.00 50.12 296 VAL A O 1
ATOM 2485 N N . THR A 1 297 ? 12.073 40.907 4.320 1.00 50.06 297 THR A N 1
ATOM 2486 C CA . THR A 1 297 ? 13.373 40.417 3.848 1.00 50.06 297 THR A CA 1
ATOM 2487 C C . THR A 1 297 ? 13.174 39.081 3.144 1.00 50.06 297 THR A C 1
ATOM 2489 O O . THR A 1 297 ? 12.608 38.147 3.712 1.00 50.06 297 THR A O 1
ATOM 2492 N N . ILE A 1 298 ? 13.648 38.975 1.904 1.00 51.25 298 ILE A N 1
ATOM 2493 C CA . ILE A 1 298 ? 13.633 37.721 1.146 1.00 51.25 298 ILE A CA 1
ATOM 2494 C C . ILE A 1 298 ? 15.034 37.127 1.220 1.00 51.25 298 ILE A C 1
ATOM 2496 O O . ILE A 1 298 ? 15.975 37.682 0.658 1.00 51.25 298 ILE A O 1
ATOM 2500 N N . LYS A 1 299 ? 15.177 35.996 1.913 1.00 50.97 299 LYS A N 1
ATOM 2501 C CA . LYS A 1 299 ? 16.437 35.244 1.954 1.00 50.97 299 LYS A CA 1
ATOM 2502 C C . LYS A 1 299 ? 16.324 34.055 1.007 1.00 50.97 299 LYS A C 1
ATOM 2504 O O . LYS A 1 299 ? 15.333 33.328 1.048 1.00 50.97 299 LYS A O 1
ATOM 2509 N N . GLY A 1 300 ? 17.317 33.876 0.143 1.00 49.50 300 GLY A N 1
ATOM 2510 C CA . GLY A 1 300 ? 17.410 32.728 -0.755 1.00 49.50 300 GLY A CA 1
ATOM 2511 C C . GLY A 1 300 ? 18.591 31.845 -0.387 1.00 49.50 300 GLY A C 1
ATOM 2512 O O . GLY A 1 300 ? 19.667 32.360 -0.099 1.00 49.50 300 GLY A O 1
ATOM 2513 N N . GLU A 1 301 ? 18.394 30.530 -0.415 1.00 49.19 301 GLU A N 1
ATOM 2514 C CA . GLU A 1 301 ? 19.465 29.542 -0.254 1.00 49.19 301 GLU A CA 1
ATOM 2515 C C . GLU A 1 301 ? 19.482 28.606 -1.473 1.00 49.19 301 GLU A C 1
ATOM 2517 O O . GLU A 1 301 ? 18.428 28.183 -1.965 1.00 49.19 301 GLU A O 1
ATOM 2522 N N . VAL A 1 302 ? 20.676 28.322 -2.003 1.00 53.38 302 VAL A N 1
ATOM 2523 C CA . VAL A 1 302 ? 20.867 27.417 -3.146 1.00 53.38 302 VAL A CA 1
ATOM 2524 C C . VAL A 1 302 ? 20.985 25.996 -2.607 1.00 53.38 302 VAL A C 1
ATOM 2526 O O . VAL A 1 302 ? 21.935 25.677 -1.900 1.00 53.38 302 VAL A O 1
ATOM 2529 N N . ILE A 1 303 ? 20.018 25.138 -2.930 1.00 45.50 303 ILE A N 1
ATOM 2530 C CA . ILE A 1 303 ? 19.879 23.824 -2.272 1.00 45.50 303 ILE A CA 1
ATOM 2531 C C . ILE A 1 303 ? 20.691 22.735 -2.981 1.00 45.50 303 ILE A C 1
ATOM 2533 O O . ILE A 1 303 ? 20.967 21.683 -2.407 1.00 45.50 303 ILE A O 1
ATOM 2537 N N . ASN A 1 304 ? 21.091 22.962 -4.233 1.00 45.34 304 ASN A N 1
ATOM 2538 C CA . ASN A 1 304 ? 21.798 21.951 -5.005 1.00 45.34 304 ASN A CA 1
ATOM 2539 C C . ASN A 1 304 ? 22.759 22.599 -6.007 1.00 45.34 304 ASN A C 1
ATOM 2541 O O . ASN A 1 304 ? 22.388 22.893 -7.141 1.00 45.34 304 ASN A O 1
ATOM 2545 N N . SER A 1 305 ? 23.993 22.829 -5.566 1.00 44.78 305 SER A N 1
ATOM 2546 C CA . SER A 1 305 ? 25.128 23.148 -6.431 1.00 44.78 305 SER A CA 1
ATOM 2547 C C . SER A 1 305 ? 26.098 21.971 -6.361 1.00 44.78 305 SER A C 1
ATOM 2549 O O . SER A 1 305 ? 26.472 21.544 -5.266 1.00 44.78 305 SER A O 1
ATOM 2551 N N . GLN A 1 306 ? 26.468 21.393 -7.507 1.00 40.97 306 GLN A N 1
ATOM 2552 C CA . GLN A 1 306 ? 27.572 20.435 -7.536 1.00 40.97 306 GLN A CA 1
ATOM 2553 C C . GLN A 1 306 ? 28.867 21.209 -7.296 1.00 40.97 306 GLN A C 1
ATOM 2555 O O . GLN A 1 306 ? 29.377 21.836 -8.215 1.00 40.97 306 GLN A O 1
ATOM 2560 N N . GLU A 1 307 ? 29.296 21.168 -6.033 1.00 46.84 307 GLU A N 1
ATOM 2561 C CA . GLU A 1 307 ? 30.642 21.388 -5.497 1.00 46.84 307 GLU A CA 1
ATOM 2562 C C . GLU A 1 307 ? 31.525 22.316 -6.341 1.00 46.84 307 GLU A C 1
ATOM 2564 O O . GLU A 1 307 ? 32.304 21.846 -7.157 1.00 46.84 307 GLU A O 1
ATOM 2569 N N . ASP A 1 308 ? 31.394 23.623 -6.102 1.00 38.94 308 ASP A N 1
ATOM 2570 C CA . ASP A 1 308 ? 32.457 24.619 -6.267 1.00 38.94 308 ASP A CA 1
ATOM 2571 C C . ASP A 1 308 ? 32.192 25.775 -5.271 1.00 38.94 308 ASP A C 1
ATOM 2573 O O . ASP A 1 308 ? 31.081 26.306 -5.189 1.00 38.94 308 ASP A O 1
ATOM 2577 N N . ASP A 1 309 ? 33.214 26.115 -4.481 1.00 48.22 309 ASP A N 1
ATOM 2578 C CA . ASP A 1 309 ? 33.252 27.087 -3.374 1.00 48.22 309 ASP A CA 1
ATOM 2579 C C . ASP A 1 309 ? 32.678 28.479 -3.713 1.00 48.22 309 ASP A C 1
ATOM 2581 O O . ASP A 1 309 ? 33.422 29.299 -4.236 1.00 48.22 309 ASP A O 1
ATOM 2585 N N . TYR A 1 310 ? 31.442 28.825 -3.318 1.00 42.12 310 TYR A N 1
ATOM 2586 C CA . TYR A 1 310 ? 31.045 30.227 -3.065 1.00 42.12 310 TYR A CA 1
ATOM 2587 C C . TYR A 1 310 ? 29.935 30.339 -2.003 1.00 42.12 310 TYR A C 1
ATOM 2589 O O . TYR A 1 310 ? 28.988 29.559 -1.973 1.00 42.12 310 TYR A O 1
ATOM 2597 N N . GLY A 1 311 ? 30.106 31.309 -1.095 1.00 47.06 311 GLY A N 1
ATOM 2598 C CA . GLY A 1 311 ? 29.340 31.478 0.142 1.00 47.06 311 GLY A CA 1
ATOM 2599 C C . GLY A 1 311 ? 27.948 32.110 0.014 1.00 47.06 311 GLY A C 1
ATOM 2600 O O . GLY A 1 311 ? 27.530 32.571 -1.044 1.00 47.06 311 GLY A O 1
ATOM 2601 N N . ASN A 1 312 ? 27.251 32.132 1.154 1.00 40.62 312 ASN A N 1
ATOM 2602 C CA . ASN A 1 312 ? 25.878 32.612 1.334 1.00 40.62 312 ASN A CA 1
ATOM 2603 C C . ASN A 1 312 ? 25.628 33.982 0.675 1.00 40.62 312 ASN A C 1
ATOM 2605 O O . ASN A 1 312 ? 26.236 34.984 1.055 1.00 40.62 312 ASN A O 1
ATOM 2609 N N . LEU A 1 313 ? 24.673 34.044 -0.256 1.00 41.12 313 LEU A N 1
ATOM 2610 C CA . LEU A 1 313 ? 24.211 35.294 -0.856 1.00 41.12 313 LEU A CA 1
ATOM 2611 C C . LEU A 1 313 ? 23.085 35.886 0.004 1.00 41.12 313 LEU A C 1
ATOM 2613 O O . LEU A 1 313 ? 21.998 35.322 0.092 1.00 41.12 313 LEU A O 1
ATOM 2617 N N . THR A 1 314 ? 23.329 37.033 0.641 1.00 38.84 314 THR A N 1
ATOM 2618 C CA . THR A 1 314 ? 22.278 37.782 1.353 1.00 38.84 314 THR A CA 1
ATOM 2619 C C . THR A 1 314 ? 21.821 38.947 0.483 1.00 38.84 314 THR A C 1
ATOM 2621 O O . THR A 1 314 ? 22.620 39.827 0.173 1.00 38.84 314 THR A O 1
ATOM 2624 N N . ILE A 1 315 ? 20.546 38.958 0.089 1.00 41.03 315 ILE A N 1
ATOM 2625 C CA . ILE A 1 315 ? 19.925 40.071 -0.640 1.00 41.03 315 ILE A CA 1
ATOM 2626 C C . ILE A 1 315 ? 19.005 40.808 0.336 1.00 41.03 315 ILE A C 1
ATOM 2628 O O . ILE A 1 315 ? 18.053 40.232 0.855 1.00 41.03 315 ILE A O 1
ATOM 2632 N N . THR A 1 316 ? 19.292 42.084 0.589 1.00 3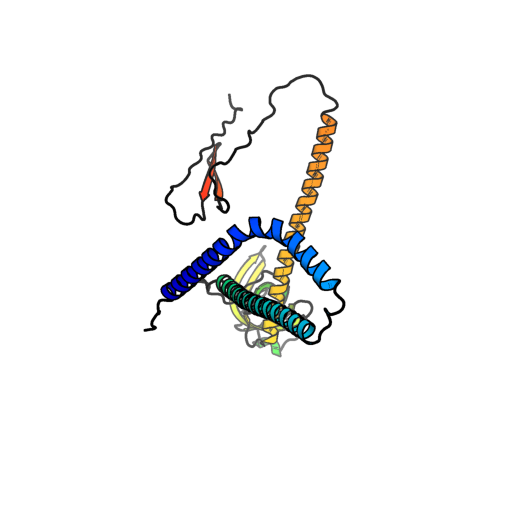5.34 316 THR A N 1
ATOM 2633 C CA . THR A 1 316 ? 18.460 42.945 1.439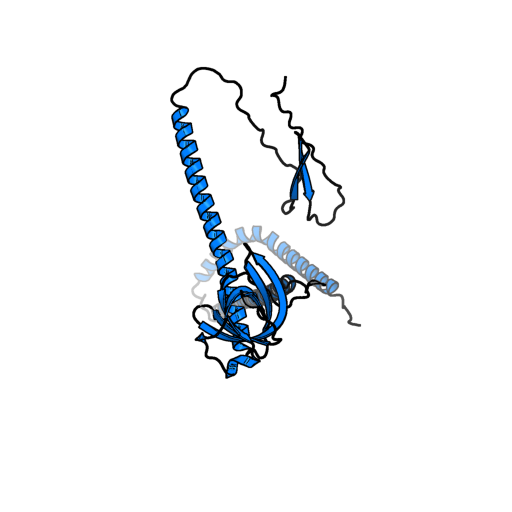 1.00 35.34 316 THR A CA 1
ATOM 2634 C C . THR A 1 316 ? 17.652 43.882 0.552 1.00 35.34 316 THR A C 1
ATOM 2636 O O . THR A 1 316 ? 18.229 44.652 -0.213 1.00 35.34 316 THR A O 1
ATOM 2639 N N . ILE A 1 317 ? 16.325 43.831 0.658 1.00 39.22 317 ILE A N 1
ATOM 2640 C CA . ILE A 1 317 ? 15.412 44.720 -0.068 1.00 39.22 317 ILE A CA 1
ATOM 2641 C C . ILE A 1 317 ? 14.786 45.667 0.957 1.00 39.22 317 ILE A C 1
ATOM 2643 O O . ILE A 1 317 ? 14.072 45.224 1.851 1.00 39.22 317 ILE A O 1
ATOM 2647 N N . ASN A 1 318 ? 15.058 46.968 0.839 1.00 33.69 318 ASN A N 1
ATOM 2648 C CA . ASN A 1 318 ? 14.409 47.986 1.664 1.00 33.69 318 ASN A CA 1
ATOM 2649 C C . ASN A 1 318 ? 13.141 48.464 0.958 1.00 33.69 318 ASN A C 1
ATOM 2651 O O . ASN A 1 318 ? 13.218 49.057 -0.116 1.00 33.69 318 ASN A O 1
ATOM 2655 N N . ILE A 1 319 ? 11.984 48.219 1.567 1.00 39.72 319 ILE A N 1
ATOM 2656 C CA . ILE A 1 319 ? 10.700 48.722 1.078 1.00 39.72 319 ILE A CA 1
ATOM 2657 C C . ILE A 1 319 ? 10.276 49.852 2.012 1.00 39.72 319 ILE A C 1
ATOM 2659 O O . ILE A 1 319 ? 9.778 49.614 3.108 1.00 39.72 319 ILE A O 1
ATOM 2663 N N . THR A 1 320 ? 10.502 51.095 1.598 1.00 36.81 320 THR A N 1
ATOM 2664 C CA . THR A 1 320 ? 10.103 52.269 2.380 1.00 36.81 320 THR A CA 1
ATOM 2665 C C . THR A 1 320 ? 8.634 52.589 2.105 1.00 36.81 320 THR A C 1
ATOM 2667 O O . THR A 1 320 ? 8.257 52.810 0.957 1.00 36.81 320 THR A O 1
ATOM 2670 N N . ASN A 1 321 ? 7.796 52.629 3.144 1.00 39.34 321 ASN A N 1
ATOM 2671 C CA . ASN A 1 321 ? 6.389 53.023 3.034 1.00 39.34 321 ASN A CA 1
ATOM 2672 C C . ASN A 1 321 ? 6.259 54.561 3.090 1.00 39.34 321 ASN A C 1
ATOM 2674 O O . ASN A 1 321 ? 6.537 55.141 4.140 1.00 39.34 321 ASN A O 1
ATOM 2678 N N . PRO A 1 322 ? 5.822 55.252 2.019 1.00 37.44 322 PRO A N 1
ATOM 2679 C CA . PRO A 1 322 ? 5.776 56.715 2.002 1.00 37.44 322 PRO A CA 1
ATOM 2680 C C . PRO A 1 322 ? 4.587 57.327 2.769 1.00 37.44 322 PRO A C 1
ATOM 2682 O O . PRO A 1 322 ? 4.491 58.546 2.851 1.00 37.44 322 PRO A O 1
ATOM 2685 N N . ARG A 1 323 ? 3.674 56.539 3.361 1.00 41.09 323 ARG A N 1
ATOM 2686 C CA . ARG A 1 323 ? 2.470 57.065 4.049 1.00 41.09 323 ARG A CA 1
ATOM 2687 C C . ARG A 1 323 ? 2.629 57.321 5.555 1.00 41.09 323 ARG A C 1
ATOM 2689 O O . ARG A 1 323 ? 1.691 57.102 6.318 1.00 41.09 323 ARG A O 1
ATOM 2696 N N . LYS A 1 324 ? 3.790 57.812 5.985 1.00 46.41 324 LYS A N 1
ATOM 2697 C CA . LYS A 1 324 ? 3.963 58.490 7.283 1.00 46.41 324 LYS A CA 1
ATOM 2698 C C . LYS A 1 324 ? 4.978 59.627 7.139 1.00 46.41 324 LYS A C 1
ATOM 2700 O O . LYS A 1 324 ? 6.147 59.465 7.480 1.00 46.41 324 LYS A O 1
ATOM 2705 N N . GLN A 1 325 ? 4.506 60.766 6.643 1.00 39.41 325 GLN A N 1
ATOM 2706 C CA . GLN A 1 325 ? 5.012 62.092 7.002 1.00 39.41 325 GLN A CA 1
ATOM 2707 C C . GLN A 1 325 ? 3.827 62.990 7.318 1.00 39.41 325 GLN A C 1
ATOM 2709 O O . GLN A 1 325 ? 2.814 62.878 6.589 1.00 39.41 325 GLN A O 1
#

Secondary structure (DSSP, 8-state):
------THHHHHHHHHHHHHHHHHHHHHHHTHHHHHHHHHHHHHHHHHHHHTSTTTT-HHHHHHHHHHHHHHHHHHHHHHHHHHHHHHHHHHHHHHHHHHHHHHHS----TT---SS--EEEEEEEEEEEHHHHTTS-GGGSEEEEEEEEETTEEEEEESS---SSEEEEEEEETTEEEEEEEEEEEEEEEEETTEEEEEEEEEEES--HHHHHHHHHHHHHHHHHHHHHHHHHHHHHHHHHHHHHHHHHHHHHHHTTS--SS-------PPP-----PPTT--EEEEEEEETTEEEEEEEE----S------------------

Solvent-accessible surface area (backbone atoms only — not comparable to full-atom values): 19421 Å² total; per-residue (Å²): 140,83,83,82,71,72,61,67,60,59,54,51,50,52,52,52,53,49,53,52,51,50,51,58,48,44,65,53,46,72,57,35,67,74,45,45,73,61,36,52,61,53,49,53,48,49,48,50,56,49,71,69,41,97,64,56,82,38,70,68,52,50,51,52,52,51,51,52,53,51,53,52,51,50,51,54,50,52,56,51,54,52,54,53,51,56,54,50,51,52,53,50,52,50,53,51,51,52,50,50,50,52,58,70,66,43,74,68,82,54,92,82,67,88,64,96,57,70,71,45,76,49,85,41,66,31,38,33,40,47,47,93,47,50,93,80,53,58,82,87,75,39,46,66,33,38,29,49,27,42,38,62,59,30,38,32,31,39,23,72,64,84,82,86,54,61,38,34,32,36,38,41,64,56,97,88,43,78,44,82,50,40,24,37,52,78,46,79,44,84,43,84,52,95,93,42,66,33,29,42,38,34,31,35,59,41,94,70,50,69,71,59,37,52,47,50,41,50,49,51,58,47,53,55,52,50,56,58,48,51,57,51,51,53,56,49,52,55,51,51,56,50,48,53,52,48,51,54,48,51,56,52,50,58,64,56,64,77,76,64,94,74,87,80,94,80,88,77,90,75,80,75,84,82,81,87,81,89,80,64,95,87,63,51,71,52,75,46,82,44,77,66,83,85,43,57,39,52,46,54,48,77,77,56,74,90,84,74,98,76,77,90,64,82,58,83,56,87,67,81,77,83,92,78,125

Foldseek 3Di:
DDDPPDCVVVVVVVVVVVVVVVVVVVVVVVVVVVVVVVVVVVVVVVVVVCVPPPCCPPVVNVVVVVVVVVVVVVVVVVVVVVVVVVVVVVVVVVVVVVVVVVVVPPPPPPVPPPDPKDKDADWWKKFKDAPVCVVPDDSVPTFIWTWGIDILFWTKIKGLDDDPHQKMWMWTAFPNDIDTFIWGFPDWDWDQDPNGIMIITTTTTDPDDPVNSVVRNVSRVVVVVVVVVVVVVVVVVVVVVVVVVVVVVVVVVVVVVVPDPDDDPDDDDDDDPDDDPDDDPPWDKDWDWDDDDPAIFIAIDTPDDDDDDDDGDGDGDDDDDPPDD

Radius of gyration: 39.72 Å; Cα contacts (8 Å, |Δi|>4): 284; chains: 1; bounding box: 73×82×107 Å

InterPro domains:
  IPR009875 PilZ domain [PF07238] (113-220)

Organism: NCBI:txid2293317

pLDDT: mean 74.25, std 20.17, range [33.69, 98.19]